Protein AF-A0ABC8UX03-F1 (afdb_monomer)

Secondary structure (DSSP, 8-state):
----S-----PPPPPTTSBHHHH-GGGGTTTTTT-BHHHHHTT-SS-TTTTHHHHHH-GGGGG-HHHHHHHHHHPPPSS-TTT-----TTTHHHHHHHHHHHH----EEEEETTEEEEE--S--S--HHHHHIIIIIHHHT-TTT--SSPPTTTHHHHHHHHHHHHHHHHHS----SS-PPP-TT--

Mean predicted aligned error: 12.51 Å

InterPro domains:
  IPR001466 Beta-lactamase-related [PF00144] (12-101)
  IPR012338 Beta-lactamase/transpeptidase-like [G3DSA:3.40.710.10] (7-171)
  IPR012338 Beta-lactamase/transpeptidase-like [SSF56601] (12-157)
  IPR052907 Beta-lactamase/esterase domain-containing protein [PTHR43319] (13-153)

Sequence (187 aa):
MYWGPHSELEVRKLKLEENVASIWPEFESNRKNSIKVHHLLNHTSGLHNALANLTRENPLLMSDWDECLNLIAMSAPETEPGHEQLYHYLSFGWLVGGIIEVDTFVAHDVVLGSNMVKFEQHASGKKFQEILEEAFIHPLQIGGELYVGIPPGMIQNIIFIILAYLSWEATGKFTSGHYSFDYSIVS

Organism: NCBI:txid185542

Structure (mmCIF, N/CA/C/O backbone):
data_AF-A0ABC8UX03-F1
#
_entry.id   AF-A0ABC8UX03-F1
#
loop_
_atom_site.group_PDB
_atom_site.id
_atom_site.type_symbol
_atom_site.label_atom_id
_atom_site.label_alt_id
_atom_site.label_comp_id
_atom_site.label_asym_id
_atom_site.label_entity_id
_atom_site.label_seq_id
_atom_site.pdbx_PDB_ins_code
_atom_site.Cartn_x
_atom_site.Cartn_y
_atom_site.Cartn_z
_atom_site.occupancy
_atom_site.B_iso_or_equiv
_atom_site.auth_seq_id
_atom_site.auth_comp_id
_atom_site.auth_asym_id
_atom_site.auth_atom_id
_atom_site.pdbx_PDB_model_num
ATOM 1 N N . MET A 1 1 ? -43.599 -15.253 -10.536 1.00 36.81 1 MET A N 1
ATOM 2 C CA . MET A 1 1 ? -42.203 -15.628 -10.831 1.00 36.81 1 MET A CA 1
ATOM 3 C C . MET A 1 1 ? -41.450 -15.474 -9.522 1.00 36.81 1 MET A C 1
ATOM 5 O O . MET A 1 1 ? -41.354 -14.361 -9.026 1.00 36.81 1 MET A O 1
ATOM 9 N N . TYR A 1 2 ? -41.130 -16.593 -8.873 1.00 25.81 2 TYR A N 1
ATOM 10 C CA . TYR A 1 2 ? -40.428 -16.610 -7.589 1.00 25.81 2 TYR A CA 1
ATOM 11 C C . TYR A 1 2 ? -38.974 -16.201 -7.843 1.00 25.81 2 TYR A C 1
ATOM 13 O O . TYR A 1 2 ? -38.286 -16.873 -8.606 1.00 25.81 2 TYR A O 1
ATOM 21 N N . TRP A 1 3 ? -38.529 -15.106 -7.235 1.00 36.75 3 TRP A N 1
ATOM 22 C CA . TRP A 1 3 ? -37.108 -14.805 -7.104 1.00 36.75 3 TRP A CA 1
ATOM 23 C C . TRP A 1 3 ? -36.580 -15.666 -5.951 1.00 36.75 3 TRP A C 1
ATOM 25 O O . TRP A 1 3 ? -37.055 -15.543 -4.823 1.00 36.75 3 TRP A O 1
ATOM 35 N N . GLY A 1 4 ? -35.704 -16.622 -6.264 1.00 32.34 4 GLY A N 1
ATOM 36 C CA . GLY A 1 4 ? -35.042 -17.475 -5.275 1.00 32.34 4 GLY A CA 1
ATOM 37 C C . GLY A 1 4 ? -33.998 -16.701 -4.455 1.00 32.34 4 GLY A C 1
ATOM 38 O O . GLY A 1 4 ? -33.597 -15.609 -4.860 1.00 32.34 4 GLY A O 1
ATOM 39 N N . PRO A 1 5 ? -33.577 -17.236 -3.297 1.00 43.31 5 PRO A N 1
ATOM 40 C CA . PRO A 1 5 ? -32.697 -16.543 -2.368 1.00 43.31 5 PRO A CA 1
ATOM 41 C C . PRO A 1 5 ? -31.235 -16.603 -2.843 1.00 43.31 5 PRO A C 1
ATOM 43 O O . PRO A 1 5 ? -30.770 -17.654 -3.266 1.00 43.31 5 PRO A O 1
ATOM 46 N N . HIS A 1 6 ? -30.546 -15.465 -2.720 1.00 38.97 6 HIS A N 1
ATOM 47 C CA . HIS A 1 6 ? -29.088 -15.284 -2.743 1.00 38.97 6 HIS A CA 1
ATOM 48 C C . HIS A 1 6 ? -28.346 -15.805 -3.989 1.00 38.97 6 HIS A C 1
ATOM 50 O O . HIS A 1 6 ? -27.902 -16.947 -4.039 1.00 38.97 6 HIS A O 1
ATOM 56 N N . SER A 1 7 ? -28.090 -14.920 -4.958 1.00 42.78 7 SER A N 1
ATOM 57 C CA . SER A 1 7 ? -26.854 -15.030 -5.738 1.00 42.78 7 SER A CA 1
ATOM 58 C C . SER A 1 7 ? -25.694 -14.886 -4.750 1.00 42.78 7 SER A C 1
ATOM 60 O O . SER A 1 7 ? -25.456 -13.790 -4.235 1.00 42.78 7 SER A O 1
ATOM 62 N N . GLU A 1 8 ? -25.040 -15.992 -4.399 1.00 43.16 8 GLU A N 1
ATOM 63 C CA . GLU A 1 8 ? -23.787 -15.951 -3.652 1.00 43.16 8 GLU A CA 1
ATOM 64 C C . GLU A 1 8 ? -22.783 -15.165 -4.497 1.00 43.16 8 GLU A C 1
ATOM 66 O O . GLU A 1 8 ? -22.414 -15.569 -5.597 1.00 43.16 8 GLU A O 1
ATOM 71 N N . LEU A 1 9 ? -22.400 -13.986 -4.011 1.00 46.53 9 LEU A N 1
ATOM 72 C CA . LEU A 1 9 ? -21.307 -13.217 -4.582 1.00 46.53 9 LEU A CA 1
ATOM 73 C C . LEU A 1 9 ? -20.029 -14.045 -4.405 1.00 46.53 9 LEU A C 1
ATOM 75 O O . LEU A 1 9 ? -19.454 -14.072 -3.317 1.00 46.53 9 LEU A O 1
ATOM 79 N N . GLU A 1 10 ? -19.587 -14.748 -5.448 1.00 46.97 10 GLU A N 1
ATOM 80 C CA . GLU A 1 10 ? -18.254 -15.348 -5.450 1.00 46.97 10 GLU A CA 1
ATOM 81 C C . GLU A 1 10 ? -17.220 -14.225 -5.548 1.00 46.97 10 GLU A C 1
ATOM 83 O O . GLU A 1 10 ? -16.931 -13.692 -6.620 1.00 46.97 10 GLU A O 1
ATOM 88 N N . VAL A 1 11 ? -16.662 -13.847 -4.399 1.00 56.84 11 VAL A N 1
ATOM 89 C CA . VAL A 1 11 ? -15.538 -12.915 -4.341 1.00 56.84 11 VAL A CA 1
ATOM 90 C C . VAL A 1 11 ? -14.300 -13.631 -4.874 1.00 56.84 11 VAL A C 1
ATOM 92 O O . VAL A 1 11 ? -13.862 -14.650 -4.322 1.00 56.84 11 VAL A O 1
ATOM 95 N N . ARG A 1 12 ? -13.714 -13.092 -5.948 1.00 68.69 12 ARG A N 1
ATOM 96 C CA . ARG A 1 12 ? -12.413 -13.542 -6.448 1.00 68.69 12 ARG A CA 1
ATOM 97 C C . ARG A 1 12 ? -11.388 -13.453 -5.316 1.00 68.69 12 ARG A C 1
ATOM 99 O O . ARG A 1 12 ? -11.268 -12.440 -4.637 1.00 68.69 12 ARG A O 1
ATOM 106 N N . LYS A 1 13 ? -10.607 -14.517 -5.134 1.00 73.25 13 LYS A N 1
ATOM 107 C CA . LYS A 1 13 ? -9.461 -14.503 -4.219 1.00 73.25 13 LYS A CA 1
ATOM 108 C C . LYS A 1 13 ? -8.218 -14.024 -4.962 1.00 73.25 13 LYS A C 1
ATOM 110 O O . LYS A 1 13 ? -7.790 -14.684 -5.913 1.00 73.25 13 LYS A O 1
ATOM 115 N N . LEU A 1 14 ? -7.620 -12.933 -4.484 1.00 80.56 14 LEU A N 1
ATOM 116 C CA . LEU A 1 14 ? -6.298 -12.484 -4.916 1.00 80.56 14 LEU A CA 1
ATOM 117 C C . LEU A 1 14 ? -5.263 -13.592 -4.704 1.00 80.56 14 LEU A C 1
ATOM 119 O O . LEU A 1 14 ? -5.169 -14.186 -3.625 1.00 80.56 14 LEU A O 1
ATOM 123 N N . LYS A 1 15 ? -4.468 -13.870 -5.738 1.00 88.31 15 LYS A N 1
ATOM 124 C CA . LYS A 1 15 ? -3.362 -14.826 -5.656 1.00 88.31 15 LYS A CA 1
ATOM 125 C C . LYS A 1 15 ? -2.079 -14.074 -5.331 1.00 88.31 15 LYS A C 1
ATOM 127 O O . LYS A 1 15 ? -1.716 -13.137 -6.027 1.00 88.31 15 LYS A O 1
ATOM 132 N N . LEU A 1 16 ? -1.356 -14.537 -4.315 1.00 92.69 16 LEU A N 1
ATOM 133 C CA . LEU A 1 16 ? -0.095 -13.925 -3.881 1.00 92.69 16 LEU A CA 1
ATOM 134 C C . LEU A 1 16 ? 0.947 -13.821 -5.006 1.00 92.69 16 LEU A C 1
ATOM 136 O O . LEU A 1 16 ? 1.630 -12.808 -5.119 1.00 92.69 16 LEU A O 1
ATOM 140 N N . GLU A 1 17 ? 1.004 -14.839 -5.864 1.00 95.88 17 GLU A N 1
ATOM 141 C CA . GLU A 1 17 ? 1.958 -14.944 -6.972 1.00 95.88 17 GLU A CA 1
ATOM 142 C C . GLU A 1 17 ? 1.546 -14.181 -8.242 1.00 95.88 17 GLU A C 1
ATOM 144 O O . GLU A 1 17 ? 2.290 -14.181 -9.225 1.00 95.88 17 GLU A O 1
ATOM 149 N N . GLU A 1 18 ? 0.359 -13.571 -8.257 1.00 93.50 18 GLU A N 1
ATOM 150 C CA . GLU A 1 18 ? -0.131 -12.804 -9.399 1.00 93.50 18 GLU A CA 1
ATOM 151 C C . GLU A 1 18 ? 0.607 -11.472 -9.519 1.00 93.50 18 GLU A C 1
ATOM 153 O O . GLU A 1 18 ? 0.902 -10.816 -8.516 1.00 93.50 18 GLU A O 1
ATOM 158 N N . ASN A 1 19 ? 0.913 -11.070 -10.754 1.00 95.31 19 ASN A N 1
ATOM 159 C CA . ASN A 1 19 ? 1.524 -9.774 -11.010 1.00 95.31 19 ASN A CA 1
ATOM 160 C C . ASN A 1 19 ? 0.506 -8.670 -10.730 1.00 95.31 19 ASN A C 1
ATOM 162 O O . ASN A 1 19 ? -0.615 -8.707 -11.233 1.00 95.31 19 ASN A O 1
ATOM 166 N N . VAL A 1 20 ? 0.929 -7.639 -10.003 1.00 94.94 20 VAL A N 1
ATOM 167 C CA . VAL A 1 20 ? 0.092 -6.465 -9.718 1.00 94.94 20 VAL A CA 1
ATOM 168 C C . VAL A 1 20 ? -0.363 -5.804 -11.017 1.00 94.94 20 VAL A C 1
ATOM 170 O O . VAL A 1 20 ? -1.523 -5.437 -11.128 1.00 94.94 20 VAL A O 1
ATOM 173 N N . ALA A 1 21 ? 0.502 -5.749 -12.032 1.00 93.38 21 ALA A N 1
ATOM 174 C CA . ALA A 1 21 ? 0.172 -5.217 -13.356 1.00 93.38 21 ALA A CA 1
ATOM 175 C C . ALA A 1 21 ? -0.952 -5.987 -14.083 1.00 93.38 21 ALA A C 1
ATOM 177 O O . ALA A 1 21 ? -1.604 -5.433 -14.959 1.00 93.38 21 ALA A O 1
ATOM 178 N N . SER A 1 22 ? -1.205 -7.255 -13.735 1.00 89.50 22 SER A N 1
ATOM 179 C CA . SER A 1 22 ? -2.337 -8.016 -14.289 1.00 89.50 22 SER A CA 1
ATOM 180 C C . SER A 1 22 ? -3.674 -7.629 -13.655 1.00 89.50 22 SER A C 1
ATOM 182 O O . SER A 1 22 ? -4.721 -7.846 -14.256 1.00 89.50 22 SER A O 1
ATOM 184 N N . ILE A 1 23 ? -3.630 -7.064 -12.449 1.00 87.62 23 ILE A N 1
ATOM 185 C CA . ILE A 1 23 ? -4.794 -6.585 -11.705 1.00 87.62 23 ILE A CA 1
ATOM 186 C C . ILE A 1 23 ? -5.022 -5.104 -12.011 1.00 87.62 23 ILE A C 1
ATOM 188 O O . ILE A 1 23 ? -6.135 -4.712 -12.332 1.00 87.62 23 ILE A O 1
ATOM 192 N N . TRP A 1 24 ? -3.956 -4.306 -11.943 1.00 90.81 24 TRP A N 1
ATOM 193 C CA . TRP A 1 24 ? -3.927 -2.860 -12.125 1.00 90.81 24 TRP A CA 1
ATOM 194 C C . TRP A 1 24 ? -2.990 -2.511 -13.298 1.00 90.81 24 TRP A C 1
ATOM 196 O O . TRP A 1 24 ? -1.794 -2.303 -13.082 1.00 90.81 24 TRP A O 1
ATOM 206 N N . PRO A 1 25 ? -3.487 -2.477 -14.550 1.00 89.38 25 PRO A N 1
ATOM 207 C CA . PRO A 1 25 ? -2.650 -2.312 -15.744 1.00 89.38 25 PRO A CA 1
ATOM 208 C C . PRO A 1 25 ? -1.813 -1.029 -15.767 1.00 89.38 25 PRO A C 1
ATOM 210 O O . PRO A 1 25 ? -0.656 -1.043 -16.186 1.00 89.38 25 PRO A O 1
ATOM 213 N N . GLU A 1 26 ? -2.345 0.082 -15.257 1.00 89.12 26 GLU A N 1
ATOM 214 C CA . GLU A 1 26 ? -1.645 1.368 -15.180 1.00 89.12 26 GLU A CA 1
ATOM 215 C C . GLU A 1 26 ? -0.383 1.290 -14.298 1.00 89.12 26 GLU A C 1
ATOM 217 O O . GLU A 1 26 ? 0.563 2.063 -14.476 1.00 89.12 26 GLU A O 1
ATOM 222 N N . PHE A 1 27 ? -0.319 0.308 -13.392 1.00 93.00 27 PHE A N 1
ATOM 223 C CA . PHE A 1 27 ? 0.843 0.032 -12.554 1.00 93.00 27 PHE A CA 1
ATOM 224 C C . PHE A 1 27 ? 2.030 -0.569 -13.328 1.00 93.00 27 PHE A C 1
ATOM 226 O O . PHE A 1 27 ? 3.140 -0.579 -12.809 1.00 93.00 27 PHE A O 1
ATOM 233 N N . GLU A 1 28 ? 1.869 -1.063 -14.560 1.00 90.69 28 GLU A N 1
ATOM 234 C CA . GLU A 1 28 ? 2.934 -1.793 -15.275 1.00 90.69 28 GLU A CA 1
ATOM 235 C C . GLU A 1 28 ? 4.193 -0.947 -15.571 1.00 90.69 28 GLU A C 1
ATOM 237 O O . GLU A 1 28 ? 5.297 -1.478 -15.739 1.00 90.69 28 GLU A O 1
ATOM 242 N N . SER A 1 29 ? 4.056 0.380 -15.599 1.00 88.62 29 SER A N 1
ATOM 243 C CA . SER A 1 29 ? 5.122 1.301 -16.008 1.00 88.62 29 SER A CA 1
ATOM 244 C C . SER A 1 29 ? 6.398 1.203 -15.144 1.00 88.62 29 SER A C 1
ATOM 246 O O . SER A 1 29 ? 6.401 0.665 -14.038 1.00 88.62 29 SER A O 1
ATOM 248 N N . ASN A 1 30 ? 7.517 1.762 -15.617 1.00 90.75 30 ASN A N 1
ATOM 249 C CA . ASN A 1 30 ? 8.735 1.975 -14.814 1.00 90.75 30 ASN A CA 1
ATOM 250 C C . ASN A 1 30 ? 9.324 0.725 -14.128 1.00 90.75 30 ASN A C 1
ATOM 252 O O . ASN A 1 30 ? 9.820 0.801 -13.004 1.00 90.75 30 ASN A O 1
ATOM 256 N N . ARG A 1 31 ? 9.357 -0.406 -14.853 1.00 88.81 31 ARG A N 1
ATOM 257 C CA . ARG A 1 31 ? 9.958 -1.690 -14.422 1.00 88.81 31 ARG A CA 1
ATOM 258 C C . ARG A 1 31 ? 9.215 -2.358 -13.256 1.00 88.81 31 ARG A C 1
ATOM 260 O O . ARG A 1 31 ? 9.831 -3.012 -12.420 1.00 88.81 31 ARG A O 1
ATOM 267 N N . LYS A 1 32 ? 7.890 -2.196 -13.203 1.00 94.38 32 LYS A N 1
ATOM 268 C CA . LYS A 1 32 ? 7.025 -2.775 -12.161 1.00 94.38 32 LYS A CA 1
ATOM 269 C C . LYS A 1 32 ? 6.354 -4.094 -12.564 1.00 94.38 32 LYS A C 1
ATOM 271 O O . LYS A 1 32 ? 5.658 -4.699 -11.754 1.00 94.38 32 LYS A O 1
ATOM 276 N N . ASN A 1 33 ? 6.610 -4.591 -13.773 1.00 91.69 33 ASN A N 1
ATOM 277 C CA . ASN A 1 33 ? 5.994 -5.795 -14.343 1.00 91.69 33 ASN A CA 1
ATOM 278 C C . ASN A 1 33 ? 6.264 -7.098 -13.559 1.00 91.69 33 ASN A C 1
ATOM 280 O O . ASN A 1 33 ? 5.506 -8.054 -13.698 1.00 91.69 33 ASN A O 1
ATOM 284 N N . SER A 1 34 ? 7.327 -7.157 -12.749 1.00 94.94 34 SER A N 1
ATOM 285 C CA . SER A 1 34 ? 7.661 -8.312 -11.897 1.00 94.94 34 SER A CA 1
ATOM 286 C C . SER A 1 34 ? 7.129 -8.203 -10.462 1.00 94.94 34 SER A C 1
ATOM 288 O O . SER A 1 34 ? 7.331 -9.117 -9.657 1.00 94.94 34 SER A O 1
ATOM 290 N N . ILE A 1 35 ? 6.473 -7.094 -10.104 1.00 97.88 35 ILE A N 1
ATOM 291 C CA . ILE A 1 35 ? 5.912 -6.912 -8.765 1.00 97.88 35 ILE A CA 1
ATOM 292 C C . ILE A 1 35 ? 4.674 -7.798 -8.630 1.00 97.88 35 ILE A C 1
ATOM 294 O O . ILE A 1 35 ? 3.696 -7.636 -9.358 1.00 97.88 35 ILE A O 1
ATOM 298 N N . LYS A 1 36 ? 4.718 -8.714 -7.664 1.00 97.38 36 LYS A N 1
ATOM 299 C CA . LYS A 1 36 ? 3.626 -9.614 -7.303 1.00 97.38 36 LYS A CA 1
ATOM 300 C C . LYS A 1 36 ? 2.851 -9.089 -6.103 1.00 97.38 36 LYS A C 1
ATOM 302 O O . LYS A 1 36 ? 3.376 -8.278 -5.337 1.00 97.38 36 LYS A O 1
ATOM 307 N N . VAL A 1 37 ? 1.635 -9.590 -5.902 1.00 96.31 37 VAL A N 1
ATOM 308 C CA . VAL A 1 37 ? 0.783 -9.219 -4.758 1.00 96.31 37 VAL A CA 1
ATOM 309 C C . VAL A 1 37 ? 1.522 -9.403 -3.428 1.00 96.31 37 VAL A C 1
ATOM 311 O O . VAL A 1 37 ? 1.503 -8.502 -2.587 1.00 96.31 37 VAL A O 1
ATOM 314 N N . HIS A 1 38 ? 2.253 -10.508 -3.235 1.00 96.94 38 HIS A N 1
ATOM 315 C CA . HIS A 1 38 ? 3.005 -10.704 -1.989 1.00 96.94 38 HIS A CA 1
ATOM 316 C C . HIS A 1 38 ? 4.122 -9.682 -1.773 1.00 96.94 38 HIS A C 1
ATOM 318 O O . HIS A 1 38 ? 4.412 -9.389 -0.618 1.00 96.94 38 HIS A O 1
ATOM 324 N N . HIS A 1 39 ? 4.716 -9.109 -2.831 1.00 98.31 39 HIS A N 1
ATOM 325 C CA . HIS A 1 39 ? 5.747 -8.073 -2.684 1.00 98.31 39 HIS A CA 1
ATOM 326 C C . HIS A 1 39 ? 5.178 -6.794 -2.056 1.00 98.31 39 HIS A C 1
ATOM 328 O O . HIS A 1 39 ? 5.896 -6.079 -1.356 1.00 98.31 39 HIS A O 1
ATOM 334 N N . LEU A 1 40 ? 3.895 -6.498 -2.294 1.00 97.50 40 LEU A N 1
ATOM 335 C CA . LEU A 1 40 ? 3.208 -5.390 -1.628 1.00 97.50 40 LEU A CA 1
ATOM 336 C C . LEU A 1 40 ? 2.985 -5.711 -0.146 1.00 97.50 40 LEU A C 1
ATOM 338 O O . LEU A 1 40 ? 3.350 -4.921 0.720 1.00 97.50 40 LEU A O 1
ATOM 342 N N . LEU A 1 41 ? 2.440 -6.898 0.138 1.00 96.69 41 LEU A N 1
ATOM 343 C CA . LEU A 1 41 ? 2.052 -7.321 1.489 1.00 96.69 41 LEU A CA 1
ATOM 344 C C . LEU A 1 41 ? 3.239 -7.517 2.439 1.00 96.69 41 LEU A C 1
ATOM 346 O O . LEU A 1 41 ? 3.086 -7.353 3.644 1.00 96.69 41 LEU A O 1
ATOM 350 N N . ASN A 1 42 ? 4.408 -7.885 1.914 1.00 97.19 42 ASN A N 1
ATOM 351 C CA . ASN A 1 42 ? 5.603 -8.145 2.715 1.00 97.19 42 ASN A CA 1
ATOM 352 C C . ASN A 1 42 ? 6.641 -7.012 2.662 1.00 97.19 42 ASN A C 1
ATOM 354 O O . ASN A 1 42 ? 7.756 -7.216 3.138 1.00 97.19 42 ASN A O 1
ATOM 358 N N . HIS A 1 43 ? 6.296 -5.850 2.099 1.00 98.06 43 HIS A N 1
ATOM 359 C CA . HIS A 1 43 ? 7.172 -4.680 1.997 1.00 98.06 43 HIS A CA 1
ATOM 360 C C . HIS A 1 43 ? 8.437 -4.863 1.140 1.00 98.06 43 HIS A C 1
ATOM 362 O O . HIS A 1 43 ? 9.468 -4.256 1.418 1.00 98.06 43 HIS A O 1
ATOM 368 N N . THR A 1 44 ? 8.373 -5.656 0.067 1.00 98.31 44 THR A N 1
ATOM 369 C CA . THR A 1 44 ? 9.523 -5.892 -0.832 1.00 98.31 44 THR A CA 1
ATOM 370 C C . THR A 1 44 ? 9.353 -5.341 -2.246 1.00 98.31 44 THR A C 1
ATOM 372 O O . THR A 1 44 ? 10.146 -5.636 -3.130 1.00 98.31 44 THR A O 1
ATOM 375 N N . SER A 1 45 ? 8.345 -4.509 -2.509 1.00 97.88 45 SER A N 1
ATOM 376 C CA . SER A 1 45 ? 8.095 -3.978 -3.861 1.00 97.88 45 SER A CA 1
ATOM 377 C C . SER A 1 45 ? 9.054 -2.875 -4.328 1.00 97.88 45 SER A C 1
ATOM 379 O O . SER A 1 45 ? 8.975 -2.461 -5.482 1.00 97.88 45 SER A O 1
ATOM 381 N N . GLY A 1 46 ? 9.897 -2.344 -3.438 1.00 97.69 46 GLY A N 1
ATOM 382 C CA . GLY A 1 46 ? 10.784 -1.208 -3.718 1.00 97.69 46 GLY A CA 1
ATOM 383 C C . GLY A 1 46 ? 10.098 0.164 -3.764 1.00 97.69 46 GLY A C 1
ATOM 384 O O . GLY A 1 46 ? 10.765 1.166 -3.990 1.00 97.69 46 GLY A O 1
ATOM 385 N N . LEU A 1 47 ? 8.790 0.246 -3.497 1.00 97.31 47 LEU A N 1
ATOM 386 C CA . LEU A 1 47 ? 7.986 1.484 -3.560 1.00 97.31 47 LEU A CA 1
ATOM 387 C C . LEU A 1 47 ? 7.765 2.178 -2.205 1.00 97.31 47 LEU A C 1
ATOM 389 O O . LEU A 1 47 ? 6.787 2.906 -2.020 1.00 97.31 47 LEU A O 1
ATOM 393 N N . HIS A 1 48 ? 8.644 1.946 -1.236 1.00 96.31 48 HIS A N 1
ATOM 394 C CA . HIS A 1 48 ? 8.497 2.426 0.142 1.00 96.31 48 HIS A CA 1
ATOM 395 C C . HIS A 1 48 ? 8.425 3.963 0.252 1.00 96.31 48 HIS A C 1
ATOM 397 O O . HIS A 1 48 ? 7.723 4.478 1.119 1.00 96.31 48 HIS A O 1
ATOM 403 N N . ASN A 1 49 ? 9.045 4.684 -0.690 1.00 95.06 49 ASN A N 1
ATOM 404 C CA . ASN A 1 49 ? 9.074 6.150 -0.754 1.00 95.06 49 ASN A CA 1
ATOM 405 C C . ASN A 1 49 ? 8.215 6.765 -1.878 1.00 95.06 49 ASN A C 1
ATOM 407 O O . ASN A 1 49 ? 8.300 7.971 -2.100 1.00 95.06 49 ASN A O 1
ATOM 411 N N . ALA A 1 50 ? 7.368 5.992 -2.572 1.00 94.00 50 ALA A N 1
ATOM 412 C CA . ALA A 1 50 ? 6.639 6.456 -3.767 1.00 94.00 50 ALA A CA 1
ATOM 413 C C . ALA A 1 50 ? 5.814 7.751 -3.565 1.00 94.00 50 ALA A C 1
ATOM 415 O O . ALA A 1 50 ? 5.623 8.514 -4.504 1.00 94.00 50 ALA A O 1
ATOM 416 N N . LEU A 1 51 ? 5.363 8.032 -2.335 1.00 92.69 51 LEU A N 1
ATOM 417 C CA . LEU A 1 51 ? 4.611 9.247 -1.981 1.00 92.69 51 LEU A CA 1
ATOM 418 C C . LEU A 1 51 ? 5.390 10.228 -1.087 1.00 92.69 51 LEU A C 1
ATOM 420 O O . LEU A 1 51 ? 4.850 11.250 -0.671 1.00 92.69 51 LEU A O 1
ATOM 424 N N . ALA A 1 52 ? 6.664 9.958 -0.791 1.00 87.50 52 ALA A N 1
ATOM 425 C CA . ALA A 1 52 ? 7.429 10.736 0.184 1.00 87.50 52 ALA A CA 1
ATOM 426 C C . ALA A 1 52 ? 7.593 12.213 -0.220 1.00 87.50 52 ALA A C 1
ATOM 428 O O . ALA A 1 52 ? 7.618 13.086 0.646 1.00 87.50 52 ALA A O 1
ATOM 429 N N . ASN A 1 53 ? 7.696 12.507 -1.522 1.00 84.38 53 ASN A N 1
ATOM 430 C CA . ASN A 1 53 ? 7.810 13.883 -2.021 1.00 84.38 53 ASN A CA 1
ATOM 431 C C . 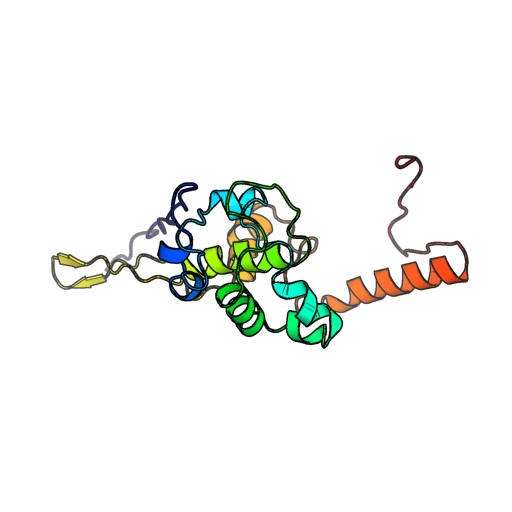ASN A 1 53 ? 6.487 14.648 -1.897 1.00 84.38 53 ASN A C 1
ATOM 433 O O . ASN A 1 53 ? 6.493 15.781 -1.418 1.00 84.38 53 ASN A O 1
ATOM 437 N N . LEU A 1 54 ? 5.362 14.001 -2.227 1.00 83.88 54 LEU A N 1
ATOM 438 C CA . LEU A 1 54 ? 4.023 14.587 -2.128 1.00 83.88 54 LEU A CA 1
ATOM 439 C C . LEU A 1 54 ? 3.751 15.111 -0.712 1.00 83.88 54 LEU A C 1
ATOM 441 O O . LEU A 1 54 ? 3.322 16.249 -0.532 1.00 83.88 54 LEU A O 1
ATOM 445 N N . THR A 1 55 ? 4.094 14.311 0.301 1.00 75.94 55 THR A N 1
ATOM 446 C CA . THR A 1 55 ? 3.938 14.684 1.713 1.00 75.94 55 THR A CA 1
ATOM 447 C C . THR A 1 55 ? 4.771 15.904 2.106 1.00 75.94 55 THR A C 1
ATOM 449 O O . THR A 1 55 ? 4.355 16.656 2.982 1.00 75.94 55 THR A O 1
ATOM 452 N N . ARG A 1 56 ? 5.941 16.129 1.494 1.00 80.94 56 ARG A N 1
ATOM 453 C CA . ARG A 1 56 ? 6.786 17.291 1.828 1.00 80.94 56 ARG A CA 1
ATOM 454 C C . ARG A 1 56 ? 6.284 18.582 1.192 1.00 80.94 56 ARG A C 1
ATOM 456 O O . ARG A 1 56 ? 6.445 19.640 1.788 1.00 80.94 56 ARG A O 1
ATOM 463 N N . GLU A 1 57 ? 5.710 18.496 -0.003 1.00 86.12 57 GLU A N 1
ATOM 464 C CA . GLU A 1 57 ? 5.292 19.667 -0.778 1.00 86.12 57 GLU A CA 1
ATOM 465 C C . GLU A 1 57 ? 3.870 20.108 -0.436 1.00 86.12 57 GLU A C 1
ATOM 467 O O . GLU A 1 57 ? 3.628 21.288 -0.179 1.00 86.12 57 GLU A O 1
ATOM 472 N N . ASN A 1 58 ? 2.927 19.164 -0.413 1.00 84.75 58 ASN A N 1
ATOM 473 C CA . ASN A 1 58 ? 1.532 19.443 -0.108 1.00 84.75 58 ASN A CA 1
ATOM 474 C C . ASN A 1 58 ? 0.848 18.215 0.522 1.00 84.75 58 ASN A C 1
ATOM 476 O O . ASN A 1 58 ? 0.235 17.411 -0.187 1.00 84.75 58 ASN A O 1
ATOM 480 N N . PRO A 1 59 ? 0.882 18.091 1.863 1.00 82.88 59 PRO A N 1
ATOM 481 C CA . PRO A 1 59 ? 0.254 16.983 2.583 1.00 82.88 59 PRO A CA 1
ATOM 482 C C . PRO A 1 59 ? -1.239 16.795 2.282 1.00 82.88 59 PRO A C 1
ATOM 484 O O . PRO A 1 59 ? -1.748 15.688 2.416 1.00 82.88 59 PRO A O 1
ATOM 487 N N . LEU A 1 60 ? -1.958 17.850 1.874 1.00 85.38 60 LEU A N 1
ATOM 488 C CA . LEU A 1 60 ? -3.394 17.755 1.592 1.00 85.38 60 LEU A CA 1
ATOM 489 C C . LEU A 1 60 ? -3.694 16.888 0.366 1.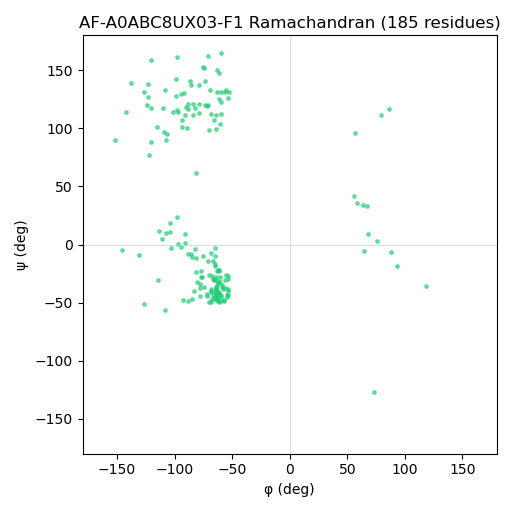00 85.38 60 LEU A C 1
ATOM 491 O O . LEU A 1 60 ? -4.753 16.267 0.322 1.00 85.38 60 LEU A O 1
ATOM 495 N N . LEU A 1 61 ? -2.758 16.782 -0.585 1.00 84.12 61 LEU A N 1
ATOM 496 C CA . LEU A 1 61 ? -2.910 15.907 -1.753 1.00 84.12 61 LEU A CA 1
ATOM 497 C C . LEU A 1 61 ? -2.953 14.426 -1.373 1.00 84.12 61 LEU A C 1
ATOM 499 O O . LEU A 1 61 ? -3.468 13.622 -2.135 1.00 84.12 61 LEU A O 1
ATOM 503 N N . MET A 1 62 ? -2.517 14.060 -0.164 1.00 85.06 62 MET A N 1
ATOM 504 C CA . MET A 1 62 ? -2.698 12.700 0.349 1.00 85.06 62 MET A CA 1
ATOM 505 C C . MET A 1 62 ? -4.173 12.337 0.568 1.00 85.06 62 MET A C 1
ATOM 507 O O . MET A 1 62 ? -4.506 11.163 0.679 1.00 85.06 62 MET A O 1
ATOM 511 N N . SER A 1 63 ? -5.063 13.328 0.651 1.00 86.44 63 SER A N 1
ATOM 512 C CA . SER A 1 63 ? -6.509 13.083 0.722 1.00 86.44 63 SER A CA 1
ATOM 513 C C . SER A 1 63 ? -7.127 12.828 -0.658 1.00 86.44 63 SER A C 1
ATOM 515 O O . SER A 1 63 ? -8.278 12.405 -0.728 1.00 86.44 63 SER A O 1
ATOM 517 N N . ASP A 1 64 ? -6.384 13.081 -1.741 1.00 90.00 64 ASP A N 1
ATOM 518 C CA . ASP A 1 64 ? -6.786 12.748 -3.104 1.00 90.00 64 ASP A CA 1
ATOM 519 C C . ASP A 1 64 ? -6.314 11.328 -3.434 1.00 90.00 64 ASP A C 1
ATOM 521 O O . ASP A 1 64 ? -5.137 11.062 -3.697 1.00 90.00 64 ASP A O 1
ATOM 525 N N . TRP A 1 65 ? -7.253 10.391 -3.335 1.00 90.25 65 TRP A N 1
ATOM 526 C CA . TRP A 1 65 ? -6.997 8.971 -3.533 1.00 90.25 65 TRP A CA 1
ATOM 527 C C . TRP A 1 65 ? -6.514 8.662 -4.951 1.00 90.25 65 TRP A C 1
ATOM 529 O O . TRP A 1 65 ? -5.507 7.972 -5.115 1.00 90.25 65 TRP A O 1
ATOM 539 N N . ASP A 1 66 ? -7.201 9.204 -5.957 1.00 89.50 66 ASP A N 1
ATOM 540 C CA . ASP A 1 66 ? -6.938 8.905 -7.363 1.00 89.50 66 ASP A CA 1
ATOM 541 C C . ASP A 1 66 ? -5.581 9.486 -7.787 1.00 89.50 66 ASP A C 1
ATOM 543 O O . ASP A 1 66 ? -4.793 8.807 -8.449 1.00 89.50 66 ASP A O 1
ATOM 547 N N . GLU A 1 67 ? -5.246 10.696 -7.329 1.00 90.62 67 GLU A N 1
ATOM 548 C CA . GLU A 1 67 ? -3.923 11.283 -7.565 1.00 90.62 67 GLU A CA 1
ATOM 549 C C . GLU A 1 67 ? -2.803 10.472 -6.896 1.00 90.62 67 GLU A C 1
ATOM 551 O O . GLU A 1 67 ? -1.772 10.199 -7.516 1.00 90.62 67 GLU A O 1
ATOM 556 N N . CYS A 1 68 ? -2.999 10.009 -5.658 1.00 93.25 68 CYS A N 1
ATOM 557 C CA . CYS A 1 68 ? -2.010 9.157 -4.994 1.00 93.25 68 CYS A CA 1
ATOM 558 C C . CYS A 1 68 ? -1.799 7.826 -5.733 1.00 93.25 68 CYS A C 1
ATOM 560 O O . CYS A 1 68 ? -0.656 7.374 -5.870 1.00 93.25 68 CYS A O 1
ATOM 562 N N . LEU A 1 69 ? -2.874 7.206 -6.235 1.00 92.69 69 LEU A N 1
ATOM 563 C CA . LEU A 1 69 ? -2.777 5.998 -7.055 1.00 92.69 69 LEU A CA 1
ATOM 564 C C . LEU A 1 69 ? -2.011 6.273 -8.355 1.00 92.69 69 LEU A C 1
ATOM 566 O O . LEU A 1 69 ? -1.115 5.499 -8.699 1.00 92.69 69 LEU A O 1
ATOM 570 N N . ASN A 1 70 ? -2.289 7.390 -9.031 1.00 91.62 70 ASN A N 1
ATOM 571 C CA . ASN A 1 70 ? -1.573 7.792 -10.245 1.00 91.62 70 ASN A CA 1
ATOM 572 C C . ASN A 1 70 ? -0.072 7.979 -9.989 1.00 91.62 70 ASN A C 1
ATOM 574 O O . ASN A 1 70 ? 0.757 7.456 -10.737 1.00 91.62 70 ASN A O 1
ATOM 578 N N . LEU A 1 71 ? 0.302 8.660 -8.904 1.00 92.81 71 LEU A N 1
ATOM 579 C CA . LEU A 1 71 ? 1.705 8.867 -8.533 1.00 92.81 71 LEU A CA 1
ATOM 580 C C . LEU A 1 71 ? 2.429 7.549 -8.237 1.00 92.81 71 LEU A C 1
ATOM 582 O O . LEU A 1 71 ? 3.566 7.347 -8.675 1.00 92.81 71 LEU A O 1
ATOM 586 N N . ILE A 1 72 ? 1.771 6.616 -7.547 1.00 95.06 72 ILE A N 1
ATOM 587 C CA . ILE A 1 72 ? 2.305 5.267 -7.319 1.00 95.06 72 ILE A CA 1
ATOM 588 C C . ILE A 1 72 ? 2.468 4.514 -8.640 1.00 95.06 72 ILE A C 1
ATOM 590 O O . ILE A 1 72 ? 3.528 3.932 -8.891 1.00 95.06 72 ILE A O 1
ATOM 594 N N . ALA A 1 73 ? 1.453 4.555 -9.503 1.00 93.62 73 ALA A N 1
ATOM 595 C CA . ALA A 1 73 ? 1.489 3.922 -10.815 1.00 93.62 73 ALA A CA 1
ATOM 596 C C . ALA A 1 73 ? 2.616 4.488 -11.688 1.00 93.62 73 ALA A C 1
ATOM 598 O O . ALA A 1 73 ? 3.221 3.737 -12.447 1.00 93.62 73 ALA A O 1
ATOM 599 N N . MET A 1 74 ? 2.969 5.767 -11.540 1.00 93.00 74 MET A N 1
ATOM 600 C CA . MET A 1 74 ? 4.083 6.414 -12.244 1.00 93.00 74 MET A CA 1
ATOM 601 C C . MET A 1 74 ? 5.435 6.290 -11.526 1.00 93.00 74 MET A C 1
ATOM 603 O O . MET A 1 74 ? 6.463 6.631 -12.104 1.00 93.00 74 MET A O 1
ATOM 607 N N . SER A 1 75 ? 5.492 5.779 -10.299 1.00 94.69 75 SER A N 1
ATOM 608 C CA . SER A 1 75 ? 6.753 5.657 -9.559 1.00 94.69 75 SER A CA 1
ATOM 609 C C . SER A 1 75 ? 7.621 4.509 -10.082 1.00 94.69 75 SER A C 1
ATOM 611 O O . SER A 1 75 ? 7.122 3.509 -10.608 1.00 94.69 75 SER A O 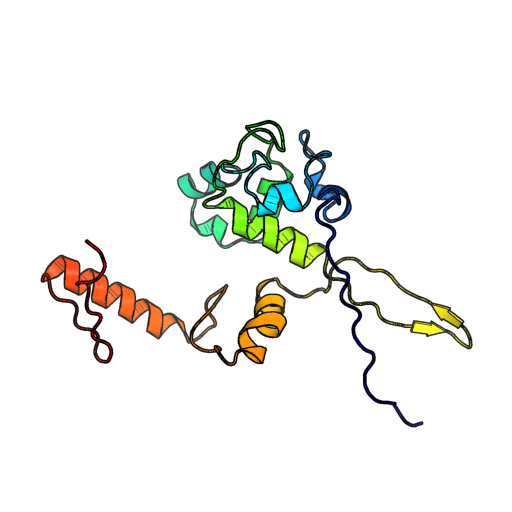1
ATOM 613 N N . ALA A 1 76 ? 8.938 4.641 -9.928 1.00 96.00 76 ALA A N 1
ATOM 614 C CA . ALA A 1 76 ? 9.887 3.554 -10.148 1.00 96.00 76 ALA A CA 1
ATOM 615 C C . ALA A 1 76 ? 10.264 2.919 -8.797 1.00 96.00 76 ALA A C 1
ATOM 617 O O . ALA A 1 76 ? 10.429 3.656 -7.823 1.00 96.00 76 ALA A O 1
ATOM 618 N N . PRO A 1 77 ? 10.437 1.588 -8.715 1.00 96.81 77 PRO A N 1
ATOM 619 C CA . PRO A 1 77 ? 11.004 0.954 -7.529 1.00 96.81 77 PRO A CA 1
ATOM 620 C C . PRO A 1 77 ? 12.418 1.480 -7.260 1.00 96.81 77 PRO A C 1
ATOM 622 O O . PRO A 1 77 ? 13.246 1.528 -8.175 1.00 96.81 77 PRO A O 1
ATOM 625 N N . GLU A 1 78 ? 12.695 1.868 -6.016 1.00 96.69 78 GLU A N 1
ATOM 626 C CA . GLU A 1 78 ? 14.034 2.291 -5.580 1.00 96.69 78 GLU A CA 1
ATOM 627 C C . GLU A 1 78 ? 14.966 1.091 -5.368 1.00 96.69 78 GLU A C 1
ATOM 629 O O . GLU A 1 78 ? 16.174 1.197 -5.570 1.00 96.69 78 GLU A O 1
ATOM 634 N N . THR A 1 79 ? 14.393 -0.064 -5.023 1.00 96.75 79 THR A N 1
ATOM 635 C CA . THR A 1 79 ? 15.082 -1.354 -4.922 1.00 96.75 79 THR A CA 1
ATOM 636 C C . THR A 1 79 ? 14.449 -2.365 -5.872 1.00 96.75 79 THR A C 1
ATOM 638 O O . THR A 1 79 ? 13.308 -2.202 -6.315 1.00 96.75 79 THR A O 1
ATOM 641 N N . GLU A 1 80 ? 15.194 -3.414 -6.221 1.00 96.44 80 GLU A N 1
ATOM 642 C CA . GLU A 1 80 ? 14.656 -4.501 -7.036 1.00 96.44 80 GLU A CA 1
ATOM 643 C C . GLU A 1 80 ? 13.505 -5.211 -6.289 1.00 96.44 80 GLU A C 1
ATOM 645 O O . GLU A 1 80 ? 13.672 -5.572 -5.117 1.00 96.44 80 GLU A O 1
ATOM 650 N N . PRO A 1 81 ? 12.340 -5.433 -6.932 1.00 96.81 81 PRO A N 1
ATOM 651 C CA . PRO A 1 81 ? 11.230 -6.143 -6.307 1.00 96.81 81 PRO A CA 1
ATOM 652 C C . PRO A 1 81 ? 11.634 -7.515 -5.756 1.00 96.81 81 PRO A C 1
ATOM 654 O O . PRO A 1 81 ? 12.159 -8.357 -6.481 1.00 96.81 81 PRO A O 1
ATOM 657 N N . GLY A 1 82 ? 11.354 -7.751 -4.476 1.00 96.38 82 GLY A N 1
ATOM 658 C CA . GLY A 1 82 ? 11.698 -8.976 -3.755 1.00 96.38 82 GLY A CA 1
ATOM 659 C C . GLY A 1 82 ? 13.089 -8.975 -3.110 1.00 96.38 82 GLY A C 1
ATOM 660 O O . GLY A 1 82 ? 13.393 -9.913 -2.377 1.00 96.38 82 GLY A O 1
ATOM 661 N N . HIS A 1 83 ? 13.924 -7.956 -3.347 1.00 96.88 83 HIS A N 1
ATOM 662 C CA . HIS A 1 83 ? 15.310 -7.937 -2.864 1.00 96.88 83 HIS A CA 1
ATOM 663 C C . HIS A 1 83 ? 15.447 -7.423 -1.427 1.00 96.88 83 HIS A C 1
ATOM 665 O O . HIS A 1 83 ? 16.126 -8.039 -0.608 1.00 96.88 83 HIS A O 1
ATOM 671 N N . GLU A 1 84 ? 14.786 -6.307 -1.108 1.00 97.81 84 GLU A N 1
ATOM 672 C CA . GLU A 1 84 ? 14.878 -5.659 0.205 1.00 97.81 84 GLU A CA 1
ATOM 673 C C . GLU A 1 84 ? 13.507 -5.508 0.843 1.00 97.81 84 GLU A C 1
ATOM 675 O O . GLU A 1 84 ? 12.552 -5.113 0.176 1.00 97.81 84 GLU A O 1
ATOM 680 N N . GLN A 1 85 ? 13.425 -5.771 2.148 1.00 97.75 85 GLN A N 1
ATOM 681 C CA . GLN A 1 85 ? 12.232 -5.510 2.943 1.00 97.75 85 GLN A CA 1
ATOM 682 C C . GLN A 1 85 ? 12.343 -4.132 3.600 1.00 97.75 85 GLN A C 1
ATOM 684 O O . GLN A 1 85 ? 13.019 -3.971 4.615 1.00 97.75 85 GLN A O 1
ATOM 689 N N . LEU A 1 86 ? 11.668 -3.141 3.021 1.00 97.62 86 LEU A N 1
ATOM 690 C CA . LEU A 1 86 ? 11.678 -1.754 3.483 1.00 97.62 86 LEU A CA 1
ATOM 691 C C . LEU A 1 86 ? 10.250 -1.306 3.748 1.00 97.62 86 LEU A C 1
ATOM 693 O O . LEU A 1 86 ? 9.430 -1.305 2.841 1.00 97.62 86 LEU A O 1
ATOM 697 N N . TYR A 1 87 ? 9.954 -0.919 4.987 1.00 96.62 87 TYR A N 1
ATOM 698 C CA . TYR A 1 87 ? 8.595 -0.591 5.409 1.00 96.62 87 TYR A CA 1
ATOM 699 C C . TYR A 1 87 ? 7.983 0.567 4.598 1.00 96.62 87 TYR A C 1
ATOM 701 O O . TYR A 1 87 ? 8.495 1.688 4.587 1.00 96.62 87 TYR A O 1
ATOM 709 N N . HIS A 1 88 ? 6.840 0.306 3.960 1.00 95.50 88 HIS A N 1
ATOM 710 C CA . HIS A 1 88 ? 6.071 1.259 3.142 1.00 95.50 88 HIS A CA 1
ATOM 711 C C . HIS A 1 88 ? 5.203 2.161 4.019 1.00 95.50 88 HIS A C 1
ATOM 713 O O . HIS A 1 88 ? 3.979 2.149 3.933 1.00 95.50 88 HIS A O 1
ATOM 719 N N . TYR A 1 89 ? 5.849 2.939 4.880 1.00 89.88 89 TYR A N 1
ATOM 720 C CA . TYR A 1 89 ? 5.205 3.725 5.935 1.00 89.88 89 TYR A CA 1
ATOM 721 C C . TYR A 1 89 ? 4.075 4.652 5.456 1.00 89.88 89 TYR A C 1
ATOM 723 O O . TYR A 1 89 ? 3.134 4.888 6.209 1.00 89.88 89 TYR A O 1
ATOM 731 N N . LEU A 1 90 ? 4.146 5.150 4.215 1.00 90.19 90 LEU A N 1
ATOM 732 C CA . LEU A 1 90 ? 3.055 5.891 3.574 1.00 90.19 90 LEU A CA 1
ATOM 733 C C . LEU A 1 90 ? 2.392 5.068 2.475 1.00 90.19 90 LEU A C 1
ATOM 735 O O . LEU A 1 90 ? 1.191 4.839 2.513 1.00 90.19 90 LEU A O 1
ATOM 739 N N . SER A 1 91 ? 3.158 4.595 1.494 1.00 94.62 91 SER A N 1
ATOM 740 C CA . SER A 1 91 ? 2.599 4.040 0.257 1.00 94.62 91 SER A CA 1
ATOM 741 C C . SER A 1 91 ? 1.811 2.735 0.432 1.00 94.62 91 SER A C 1
ATOM 743 O O . SER A 1 91 ? 1.068 2.371 -0.477 1.00 94.62 91 SER A O 1
ATOM 745 N N . PHE A 1 92 ? 1.916 2.042 1.575 1.00 95.50 92 PHE A N 1
ATOM 746 C CA . PHE A 1 92 ? 1.249 0.754 1.799 1.00 95.50 92 PHE A CA 1
ATOM 747 C C . PHE A 1 92 ? -0.271 0.816 1.618 1.00 95.50 92 PHE A C 1
ATOM 749 O O . PHE A 1 92 ? -0.834 -0.024 0.918 1.00 95.50 92 PHE A O 1
ATOM 756 N N . GLY A 1 93 ? -0.926 1.820 2.215 1.00 92.31 93 GLY A N 1
ATOM 757 C CA . GLY A 1 93 ? -2.386 1.945 2.186 1.00 92.31 93 GLY A CA 1
ATOM 758 C C . GLY A 1 93 ? -2.938 2.067 0.766 1.00 92.31 93 GLY A C 1
ATOM 759 O O . GLY A 1 93 ? -3.887 1.376 0.415 1.00 92.31 93 GLY A O 1
ATOM 760 N N . TRP A 1 94 ? -2.287 2.871 -0.075 1.00 94.31 94 TRP A N 1
ATOM 761 C CA . TRP A 1 94 ? -2.659 3.036 -1.481 1.00 94.31 94 TRP A CA 1
ATOM 762 C C . TRP A 1 94 ? -2.260 1.840 -2.350 1.00 94.31 94 TRP A C 1
ATOM 764 O O . TRP A 1 94 ? -3.012 1.465 -3.240 1.00 94.31 94 TRP A O 1
ATOM 774 N N . LEU A 1 95 ? -1.114 1.200 -2.090 1.00 95.44 95 LEU A N 1
ATOM 775 C CA . LEU A 1 95 ? -0.702 -0.001 -2.827 1.00 95.44 95 LEU A CA 1
ATOM 776 C C . LEU A 1 95 ? -1.692 -1.152 -2.624 1.00 95.44 95 LEU A C 1
ATOM 778 O O . LEU A 1 95 ? -2.108 -1.781 -3.593 1.00 95.44 95 LEU A O 1
ATOM 782 N N . VAL A 1 96 ? -2.068 -1.426 -1.372 1.00 93.25 96 VAL A N 1
ATOM 783 C CA . VAL A 1 96 ? -2.990 -2.519 -1.035 1.00 93.25 96 VAL A CA 1
ATOM 784 C C . VAL A 1 96 ? -4.438 -2.127 -1.320 1.00 93.25 96 VAL A C 1
ATOM 786 O O . VAL A 1 96 ? -5.174 -2.906 -1.918 1.00 93.25 96 VAL A O 1
ATOM 789 N N . GLY A 1 97 ? -4.852 -0.916 -0.947 1.00 90.19 97 GLY A N 1
ATOM 790 C CA . GLY A 1 97 ? -6.204 -0.434 -1.222 1.00 90.19 97 GLY A CA 1
ATOM 791 C C . GLY A 1 97 ? -6.481 -0.303 -2.718 1.00 90.19 97 GLY A C 1
ATOM 792 O O . GLY A 1 97 ? -7.543 -0.717 -3.168 1.00 90.19 97 GLY A O 1
ATOM 793 N N . GLY A 1 98 ? -5.506 0.167 -3.504 1.00 90.69 98 GLY A N 1
ATOM 794 C CA . GLY A 1 98 ? -5.612 0.268 -4.959 1.00 90.69 98 GLY A CA 1
ATOM 795 C C . GLY A 1 98 ? -5.857 -1.086 -5.619 1.00 90.69 98 GLY A C 1
ATOM 796 O O . GLY A 1 98 ? -6.805 -1.226 -6.385 1.00 90.69 98 GLY A O 1
ATOM 797 N N . ILE A 1 99 ? -5.085 -2.125 -5.265 1.00 89.44 99 ILE A N 1
ATOM 798 C CA . ILE A 1 99 ? -5.354 -3.466 -5.810 1.00 89.44 99 ILE A CA 1
ATOM 799 C C . ILE A 1 99 ? -6.703 -4.022 -5.344 1.00 89.44 99 ILE A C 1
ATOM 801 O O . ILE A 1 99 ? -7.318 -4.764 -6.093 1.00 89.44 99 ILE A O 1
ATOM 805 N N . ILE A 1 100 ? -7.191 -3.669 -4.151 1.00 86.19 100 ILE A N 1
ATOM 806 C CA . ILE A 1 100 ? -8.498 -4.129 -3.658 1.00 86.19 100 ILE A CA 1
ATOM 807 C C . ILE A 1 100 ? -9.644 -3.452 -4.422 1.00 86.19 100 ILE A C 1
ATOM 809 O O . ILE A 1 100 ? -10.581 -4.137 -4.836 1.00 86.19 100 ILE A O 1
ATOM 813 N N . GLU A 1 101 ? -9.574 -2.138 -4.651 1.00 84.12 101 GLU A N 1
ATOM 814 C CA . GLU A 1 101 ? -10.590 -1.416 -5.433 1.00 84.12 101 GLU A CA 1
ATOM 815 C C . GLU A 1 101 ? -10.626 -1.884 -6.893 1.00 84.12 101 GLU A C 1
ATOM 817 O O . GLU A 1 101 ? -11.707 -2.055 -7.461 1.00 84.12 101 GLU A O 1
ATOM 822 N N . VAL A 1 102 ? -9.457 -2.145 -7.487 1.00 77.50 102 VAL A N 1
ATOM 823 C CA . VAL A 1 102 ? -9.354 -2.586 -8.885 1.00 77.50 102 VAL A CA 1
ATOM 824 C C . VAL A 1 102 ? -9.701 -4.076 -9.050 1.00 77.50 102 VAL A C 1
ATOM 826 O O . VAL A 1 102 ? -10.356 -4.443 -10.029 1.00 77.50 102 VAL A O 1
ATOM 829 N N . ASP A 1 103 ? -9.313 -4.944 -8.104 1.00 66.50 103 ASP A N 1
ATOM 830 C CA . ASP A 1 103 ? -9.522 -6.399 -8.204 1.00 66.50 103 ASP A CA 1
ATOM 831 C C . ASP A 1 103 ? -10.916 -6.869 -7.802 1.00 66.50 103 ASP A C 1
ATOM 833 O O . ASP A 1 103 ? -11.312 -7.955 -8.210 1.00 66.50 103 ASP A O 1
ATOM 837 N N . THR A 1 104 ? -11.670 -6.133 -6.981 1.00 54.25 104 THR A N 1
ATOM 838 C CA . THR A 1 104 ? -12.941 -6.686 -6.494 1.00 54.25 104 THR A CA 1
ATOM 839 C C . THR A 1 104 ? -13.909 -6.857 -7.669 1.00 54.25 104 THR A C 1
ATOM 841 O O . THR A 1 104 ? -14.435 -5.888 -8.195 1.00 54.25 104 THR A O 1
ATOM 844 N N . PHE A 1 105 ? -14.157 -8.094 -8.094 1.00 52.00 105 PHE A N 1
ATOM 845 C CA . PHE A 1 105 ? -15.149 -8.417 -9.117 1.00 52.00 105 PHE A CA 1
ATOM 846 C C . PHE A 1 105 ? -16.523 -8.580 -8.478 1.00 52.00 105 PHE A C 1
ATOM 848 O O . PHE A 1 105 ? -16.666 -9.266 -7.465 1.00 52.00 105 PHE A O 1
ATOM 855 N N . VAL A 1 106 ? -17.553 -8.036 -9.124 1.00 44.78 106 VAL A N 1
ATOM 856 C CA . VAL A 1 106 ? -18.932 -8.477 -8.899 1.00 44.78 106 VAL A CA 1
ATOM 857 C C . VAL A 1 106 ? -19.373 -9.225 -10.147 1.00 44.78 106 VAL A C 1
ATOM 859 O O . VAL A 1 106 ? -19.781 -8.613 -11.134 1.00 44.78 106 VAL A O 1
ATOM 862 N N . ALA A 1 107 ? -19.273 -10.555 -10.117 1.00 41.41 107 ALA A N 1
ATOM 863 C CA . ALA A 1 107 ? -19.876 -11.378 -11.155 1.00 41.41 107 ALA A CA 1
ATOM 864 C C . ALA A 1 107 ? -21.397 -11.183 -11.094 1.00 41.41 107 ALA A C 1
ATOM 866 O O . ALA A 1 107 ? -22.047 -11.576 -10.126 1.00 41.41 107 ALA A O 1
ATOM 867 N N . HIS A 1 108 ? -21.959 -10.547 -12.118 1.00 43.03 108 HIS A N 1
ATOM 868 C CA . HIS A 1 108 ? -23.395 -10.587 -12.351 1.00 43.03 108 HIS A CA 1
ATOM 869 C C . HIS A 1 108 ? -23.661 -11.648 -13.411 1.00 43.03 108 HIS A C 1
ATOM 871 O O . HIS A 1 108 ? -23.240 -11.513 -14.563 1.00 43.03 108 HIS A O 1
ATOM 877 N N . ASP A 1 109 ? -24.383 -12.697 -13.027 1.00 42.78 109 ASP A N 1
ATOM 878 C CA . ASP A 1 109 ? -24.956 -13.618 -13.997 1.00 42.78 109 ASP A CA 1
ATOM 879 C C . ASP A 1 109 ? -26.050 -12.876 -14.775 1.00 42.78 109 ASP A C 1
ATOM 881 O O . ASP A 1 109 ? -27.097 -12.522 -14.227 1.00 42.78 109 ASP A O 1
ATOM 885 N N . VAL A 1 110 ? -25.826 -12.635 -16.069 1.00 43.09 110 VAL A N 1
ATOM 886 C CA . VAL A 1 110 ? -26.870 -12.125 -16.966 1.00 43.09 110 VAL A CA 1
ATOM 887 C C . VAL A 1 110 ? -27.404 -13.299 -17.776 1.00 43.09 110 VAL A C 1
ATOM 889 O O . VAL A 1 110 ? -26.702 -13.898 -18.595 1.00 43.09 110 VAL A O 1
ATOM 892 N N . VAL A 1 111 ? -28.672 -13.639 -17.552 1.00 46.50 111 VAL A N 1
ATOM 893 C CA . VAL A 1 111 ? -29.371 -14.658 -18.341 1.00 46.50 111 VAL A CA 1
ATOM 894 C C . VAL A 1 111 ? -29.922 -14.010 -19.611 1.00 46.50 111 VAL A C 1
ATOM 896 O O . VAL A 1 111 ? -30.861 -13.214 -19.556 1.00 46.50 111 VAL A O 1
ATOM 899 N N . LEU A 1 112 ? -29.359 -14.370 -20.768 1.00 45.53 112 LEU A N 1
ATOM 900 C CA . LEU A 1 112 ? -29.875 -13.992 -22.088 1.00 45.53 112 LEU A CA 1
ATOM 901 C C . LEU A 1 112 ? -30.518 -15.224 -22.741 1.00 45.53 112 LEU A C 1
ATOM 903 O O . LEU A 1 112 ? -29.850 -16.056 -23.357 1.00 45.53 112 LEU A O 1
ATOM 907 N N . GLY A 1 113 ? -31.837 -15.360 -22.589 1.00 64.44 113 GLY A N 1
ATOM 908 C CA . GLY A 1 113 ? -32.574 -16.534 -23.070 1.00 64.44 113 GLY A CA 1
ATOM 909 C C . GLY A 1 113 ? -32.305 -17.774 -22.208 1.00 64.44 113 GLY A C 1
ATOM 910 O O . GLY A 1 113 ? -32.486 -17.726 -20.998 1.00 64.44 113 GLY A O 1
ATOM 911 N N . SER A 1 114 ? -31.895 -18.892 -22.816 1.00 62.03 114 SER A N 1
ATOM 912 C CA . SER A 1 114 ? -31.515 -20.131 -22.108 1.00 62.03 114 SER A CA 1
ATOM 913 C C . SER A 1 114 ? -30.023 -20.218 -21.764 1.00 62.03 114 SER A C 1
ATOM 915 O O . SER A 1 114 ? -29.580 -21.236 -21.237 1.00 62.03 114 SER A O 1
ATOM 917 N N . ASN A 1 115 ? -29.242 -19.187 -22.093 1.00 42.41 115 ASN A N 1
ATOM 918 C CA . ASN A 1 115 ? -27.793 -19.193 -21.942 1.00 42.41 115 ASN A CA 1
ATOM 919 C C . ASN A 1 115 ? -27.372 -18.283 -20.787 1.00 42.41 115 ASN A C 1
ATOM 921 O O . ASN A 1 115 ? -27.815 -17.137 -20.680 1.00 42.41 115 ASN A O 1
ATOM 925 N N . MET A 1 116 ? -26.487 -18.807 -19.943 1.00 43.03 116 MET A N 1
ATOM 926 C CA . MET A 1 116 ? -25.801 -18.047 -18.906 1.00 43.03 116 MET A CA 1
ATOM 927 C C . MET A 1 116 ? -24.582 -17.375 -19.536 1.00 43.03 116 MET A C 1
ATOM 929 O O . MET A 1 116 ? -23.723 -18.061 -20.094 1.00 43.03 116 MET A O 1
ATOM 933 N N . VAL A 1 117 ? -24.517 -16.047 -19.473 1.00 47.44 117 VAL A N 1
ATOM 934 C CA . VAL A 1 117 ? -23.345 -15.285 -19.908 1.00 47.44 117 VAL A CA 1
ATOM 935 C C . VAL A 1 117 ? -22.685 -14.708 -18.664 1.00 47.44 117 VAL A C 1
ATOM 937 O O . VAL A 1 117 ? -23.294 -13.910 -17.952 1.00 47.44 117 VAL A O 1
ATOM 940 N N . LYS A 1 118 ? -21.443 -15.126 -18.401 1.00 45.47 118 LYS A N 1
ATOM 941 C CA . LYS A 1 118 ? -20.613 -14.542 -17.346 1.00 45.47 118 LYS A CA 1
ATOM 942 C C . LYS A 1 118 ? -19.958 -13.279 -17.889 1.00 45.47 118 LYS A C 1
ATOM 944 O O . LYS A 1 118 ? -19.199 -13.349 -18.854 1.00 45.47 118 LYS A O 1
ATOM 949 N N . PHE A 1 119 ? -20.268 -12.140 -17.283 1.00 43.47 119 PHE A N 1
ATOM 950 C CA . PHE A 1 119 ? -19.545 -10.897 -17.519 1.00 43.47 119 PHE A CA 1
ATOM 951 C C . PHE A 1 119 ? -18.502 -10.738 -16.412 1.00 43.47 119 PHE A C 1
ATOM 953 O O . PHE A 1 119 ? -18.847 -10.603 -15.241 1.00 43.47 119 PHE A O 1
ATOM 960 N N . GLU A 1 120 ? -17.225 -10.790 -16.785 1.00 44.97 120 GLU A N 1
ATOM 961 C CA . GLU A 1 120 ? -16.107 -10.483 -15.893 1.00 44.97 120 GLU A CA 1
ATOM 962 C C . GLU A 1 120 ? -15.764 -9.002 -16.079 1.00 44.97 120 GLU A C 1
ATOM 964 O O . GLU A 1 120 ? -15.256 -8.603 -17.126 1.00 44.97 120 GLU A O 1
ATOM 969 N N . GLN A 1 121 ? -16.096 -8.165 -15.095 1.00 42.56 121 GLN A N 1
ATOM 970 C CA . GLN A 1 121 ? -15.739 -6.748 -15.095 1.00 42.56 121 GLN A CA 1
ATOM 971 C C . GLN A 1 121 ? -14.893 -6.450 -13.856 1.00 42.56 121 GLN A C 1
ATOM 973 O O . GLN A 1 121 ? -15.355 -6.637 -12.731 1.00 42.56 121 GLN A O 1
ATOM 978 N N . HIS A 1 122 ? -13.648 -6.023 -14.083 1.00 46.25 122 HIS A N 1
ATOM 979 C CA . HIS A 1 122 ? -12.788 -5.452 -13.047 1.00 46.25 122 HIS A CA 1
ATOM 980 C C . HIS A 1 122 ? -13.445 -4.175 -12.501 1.00 46.25 122 HIS A C 1
ATOM 982 O O . HIS A 1 122 ? -14.082 -3.447 -13.265 1.00 46.25 122 HIS A O 1
ATOM 988 N N . ALA A 1 123 ? -13.231 -3.894 -11.218 1.00 52.09 123 ALA A N 1
ATOM 989 C CA . ALA A 1 123 ? -13.865 -2.852 -10.411 1.00 52.09 123 ALA A CA 1
ATOM 990 C C . ALA A 1 123 ? -15.277 -3.194 -9.909 1.00 52.09 123 ALA A C 1
ATOM 992 O O . ALA A 1 123 ? -16.272 -3.173 -10.632 1.00 52.09 123 ALA A O 1
ATOM 993 N N . SER A 1 124 ? -15.382 -3.382 -8.596 1.00 55.41 124 SER A N 1
ATOM 994 C CA . SER A 1 124 ? -16.648 -3.550 -7.875 1.00 55.41 124 SER A CA 1
ATOM 995 C C . SER A 1 124 ? -17.474 -2.270 -7.867 1.00 55.41 124 SER A C 1
ATOM 997 O O . SER A 1 124 ? -18.591 -2.258 -7.354 1.00 55.41 124 SER A O 1
ATOM 999 N N . GLY A 1 125 ? -16.892 -1.169 -8.354 1.00 61.09 125 GLY A N 1
ATOM 1000 C CA . GLY A 1 125 ? -17.378 0.185 -8.142 1.00 61.09 125 GLY A CA 1
ATOM 1001 C C . GLY A 1 125 ? -17.340 0.619 -6.673 1.00 61.09 125 GLY A C 1
ATOM 1002 O O . GLY A 1 125 ? -17.625 1.784 -6.411 1.00 61.09 125 GLY A O 1
ATOM 1003 N N . LYS A 1 126 ? -16.991 -0.274 -5.732 1.00 74.62 126 LYS A N 1
ATOM 1004 C CA . LYS A 1 126 ? -16.947 0.017 -4.302 1.00 74.62 126 LYS A CA 1
ATOM 1005 C C . LYS A 1 126 ? -15.601 0.597 -3.916 1.00 74.62 126 LYS A C 1
ATOM 1007 O O . LYS A 1 126 ? -14.552 0.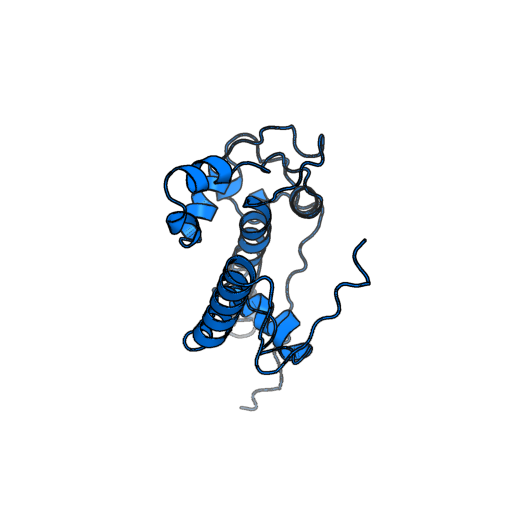140 -4.375 1.00 74.62 126 LYS A O 1
ATOM 1012 N N . LYS A 1 127 ? -15.641 1.575 -3.023 1.00 83.25 127 LYS A N 1
ATOM 1013 C CA . LYS A 1 127 ? -14.447 2.160 -2.421 1.00 83.25 127 LYS A CA 1
ATOM 1014 C C . LYS A 1 127 ? -13.866 1.221 -1.368 1.00 83.25 127 LYS A C 1
ATOM 1016 O O . LYS A 1 127 ? -14.584 0.454 -0.727 1.00 83.25 127 LYS A O 1
ATOM 1021 N N . PHE A 1 128 ? -12.560 1.310 -1.146 1.00 83.12 128 PHE A N 1
ATOM 1022 C CA . PHE A 1 128 ? -11.824 0.499 -0.177 1.00 83.12 128 PHE A CA 1
ATOM 1023 C C . PHE A 1 128 ? -12.441 0.582 1.225 1.00 83.12 128 PHE A C 1
ATOM 1025 O O . PHE A 1 128 ? -12.542 -0.429 1.920 1.00 83.12 128 PHE A O 1
ATOM 1032 N N . GLN A 1 129 ? -12.920 1.769 1.609 1.00 84.50 129 GLN A N 1
ATOM 1033 C CA . GLN A 1 129 ? -13.653 1.982 2.855 1.00 84.50 129 GLN A CA 1
ATOM 1034 C C . GLN A 1 129 ? -14.900 1.088 2.954 1.00 84.50 129 GLN A C 1
ATOM 1036 O O . GLN A 1 129 ? -15.078 0.412 3.962 1.00 84.50 129 GLN A O 1
ATOM 1041 N N . GLU A 1 130 ? -15.733 1.042 1.913 1.00 83.56 130 GLU A N 1
ATOM 1042 C CA . GLU A 1 130 ? -16.964 0.238 1.901 1.00 83.56 130 GLU A CA 1
ATOM 1043 C C . GLU A 1 130 ? -16.641 -1.259 2.002 1.00 83.56 130 GLU A C 1
ATOM 1045 O O . GLU A 1 130 ? -17.297 -2.003 2.729 1.00 83.56 130 GLU A O 1
ATOM 1050 N N . ILE A 1 131 ? -15.576 -1.697 1.322 1.00 81.94 131 ILE A N 1
ATOM 1051 C CA . ILE A 1 131 ? -15.098 -3.085 1.379 1.00 81.94 131 ILE A CA 1
ATOM 1052 C C . ILE A 1 131 ? -14.636 -3.439 2.800 1.00 81.94 131 ILE A C 1
ATOM 1054 O O . ILE A 1 131 ? -14.978 -4.507 3.308 1.00 81.94 131 ILE A O 1
ATOM 1058 N N . LEU A 1 132 ? -13.887 -2.555 3.467 1.00 83.06 132 LEU A N 1
ATOM 1059 C CA . LEU A 1 132 ? -13.469 -2.753 4.859 1.00 83.06 132 LEU A CA 1
ATOM 1060 C C . LEU A 1 132 ? -14.658 -2.785 5.824 1.00 83.06 132 LEU A C 1
ATOM 1062 O O . LEU A 1 132 ? -14.681 -3.606 6.748 1.00 83.06 132 LEU A O 1
ATOM 1066 N N . GLU A 1 133 ? -15.637 -1.908 5.610 1.00 84.69 133 GLU A N 1
ATOM 1067 C CA . GLU A 1 133 ? -16.845 -1.840 6.427 1.00 84.69 133 GLU A CA 1
ATOM 1068 C C . GLU A 1 133 ? -17.636 -3.151 6.357 1.00 84.69 133 GLU A C 1
ATOM 1070 O O . GLU A 1 133 ? -17.956 -3.749 7.388 1.00 84.69 133 GLU A O 1
ATOM 1075 N N . GLU A 1 134 ? -17.877 -3.650 5.145 1.00 82.81 134 GLU A N 1
ATOM 1076 C CA . GLU A 1 134 ? -18.607 -4.896 4.909 1.00 82.81 134 GLU A CA 1
ATOM 1077 C C . GLU A 1 134 ? -17.844 -6.142 5.370 1.00 82.81 134 GLU A C 1
ATOM 1079 O O . GLU A 1 134 ? -18.449 -7.051 5.942 1.00 82.81 134 GLU A O 1
ATOM 1084 N N . ALA A 1 135 ? -16.531 -6.203 5.130 1.00 80.00 135 ALA A N 1
ATOM 1085 C CA . ALA A 1 135 ? -15.737 -7.401 5.395 1.00 80.00 135 ALA A CA 1
ATOM 1086 C C . ALA A 1 135 ? -15.333 -7.553 6.868 1.00 80.00 135 ALA A C 1
ATOM 1088 O O . ALA A 1 135 ? -15.210 -8.680 7.352 1.00 80.00 135 ALA A O 1
ATOM 1089 N N . PHE A 1 136 ? -15.120 -6.442 7.581 1.00 83.06 136 PHE A N 1
ATOM 1090 C CA . PHE A 1 136 ? -14.572 -6.468 8.940 1.00 83.06 136 PHE A CA 1
ATOM 1091 C C . PHE A 1 136 ? -15.432 -5.715 9.948 1.00 83.06 136 PHE A C 1
ATOM 1093 O O . PHE A 1 136 ? -15.774 -6.283 10.984 1.00 83.06 136 PHE A O 1
ATOM 1100 N N . ILE A 1 137 ? -15.807 -4.464 9.671 1.00 84.38 137 ILE A N 1
ATOM 1101 C CA . ILE A 1 137 ? -16.424 -3.603 10.693 1.00 84.38 137 ILE A CA 1
ATOM 1102 C C . ILE A 1 137 ? -17.819 -4.106 11.075 1.00 84.38 137 ILE A C 1
ATOM 1104 O O . ILE A 1 137 ? -18.101 -4.269 12.265 1.00 84.38 137 ILE A O 1
ATOM 1108 N N . HIS A 1 138 ? -18.682 -4.393 10.095 1.00 85.94 138 HIS A N 1
ATOM 1109 C CA . HIS A 1 138 ? -20.034 -4.887 10.363 1.00 85.94 138 HIS A CA 1
ATOM 1110 C C . HIS A 1 138 ? -20.039 -6.302 10.966 1.00 85.94 138 HIS A C 1
ATOM 1112 O O . HIS A 1 138 ? -20.711 -6.490 11.984 1.00 85.94 138 HIS A O 1
ATOM 1118 N N . PRO A 1 139 ? -19.287 -7.292 10.435 1.00 85.50 139 PRO A N 1
A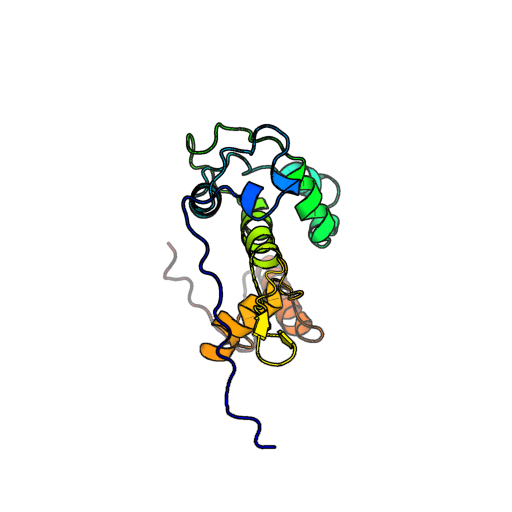TOM 1119 C CA . PRO A 1 139 ? -19.268 -8.639 11.009 1.00 85.50 139 PRO A CA 1
ATOM 1120 C C . PRO A 1 139 ? -18.706 -8.690 12.433 1.00 85.50 139 PRO A C 1
ATOM 1122 O O . PRO A 1 139 ? -19.190 -9.475 13.248 1.00 85.50 139 PRO A O 1
ATOM 1125 N N . LEU A 1 140 ? -17.710 -7.853 12.742 1.00 89.00 140 LEU A N 1
ATOM 1126 C CA . LEU A 1 140 ? -17.103 -7.783 14.075 1.00 89.00 140 LEU A CA 1
ATOM 1127 C C . LEU A 1 140 ? -17.850 -6.846 15.035 1.00 89.00 140 LEU A C 1
ATOM 1129 O O . LEU A 1 140 ? -17.535 -6.841 16.219 1.00 89.00 140 LEU A O 1
ATOM 1133 N N . GLN A 1 141 ? -18.841 -6.088 14.550 1.00 88.44 141 GLN A N 1
ATOM 1134 C CA . GLN A 1 141 ? -19.632 -5.131 15.336 1.00 88.44 141 GLN A CA 1
ATOM 1135 C C . GLN A 1 141 ? -18.787 -4.030 16.005 1.00 88.44 141 GLN A C 1
ATOM 1137 O O . GLN A 1 141 ? -19.112 -3.569 17.094 1.00 88.44 141 GLN A O 1
ATOM 1142 N N . ILE A 1 142 ? -17.727 -3.580 15.329 1.00 84.81 142 ILE A N 1
ATOM 1143 C CA . ILE A 1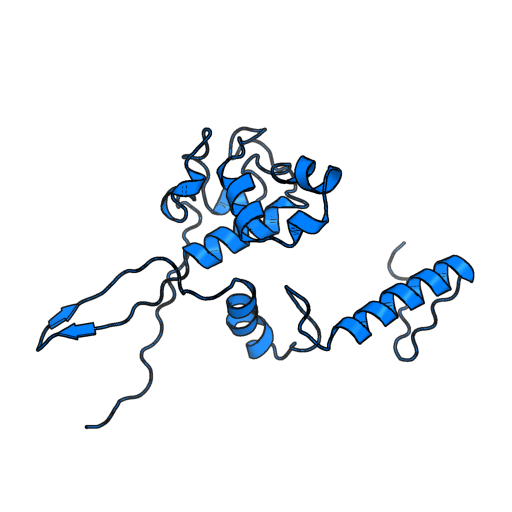 142 ? -16.791 -2.543 15.818 1.00 84.81 142 ILE A CA 1
ATOM 1144 C C . ILE A 1 142 ? -17.014 -1.173 15.154 1.00 84.81 142 ILE A C 1
ATOM 1146 O O . ILE A 1 142 ? -16.136 -0.307 15.142 1.00 84.81 142 ILE A O 1
ATOM 1150 N N . GLY A 1 143 ? -18.191 -0.965 14.557 1.00 81.19 143 GLY A N 1
ATOM 1151 C CA . GLY A 1 143 ? -18.584 0.344 14.034 1.00 81.19 143 GLY A CA 1
ATOM 1152 C C . GLY A 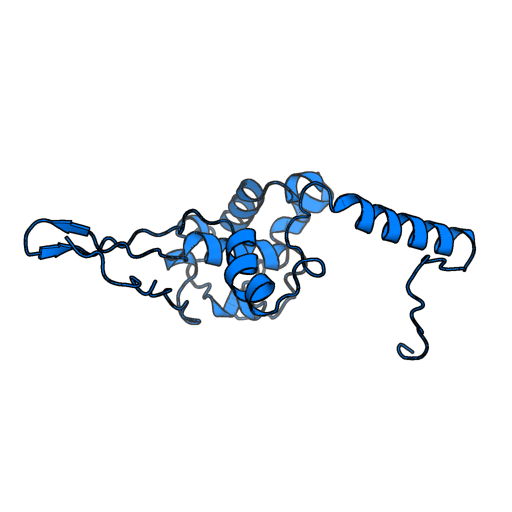1 143 ? -18.627 1.355 15.176 1.00 81.19 143 GLY A C 1
ATOM 1153 O O . GLY A 1 143 ? -19.276 1.107 16.187 1.00 81.19 143 GLY A O 1
ATOM 1154 N N . GLY A 1 144 ? -17.913 2.473 15.051 1.00 78.75 144 GLY A N 1
ATOM 1155 C CA . GLY A 1 144 ? -17.634 3.326 16.213 1.00 78.75 144 GLY A CA 1
ATOM 1156 C C . GLY A 1 144 ? -16.148 3.456 16.519 1.00 78.75 144 GLY A C 1
ATOM 1157 O O . GLY A 1 144 ? -15.712 4.530 16.933 1.00 78.75 144 GLY A O 1
ATOM 1158 N N . GLU A 1 145 ? -15.396 2.377 16.300 1.00 79.19 145 GLU A N 1
ATOM 1159 C CA . GLU A 1 145 ? -14.071 2.167 16.897 1.00 79.19 145 GLU A CA 1
ATOM 1160 C C . GLU A 1 145 ? -12.935 2.152 15.868 1.00 79.19 145 GLU A C 1
ATOM 1162 O O . GLU A 1 145 ? -11.821 2.575 16.173 1.00 79.19 145 GLU A O 1
ATOM 1167 N N . LEU A 1 146 ? -13.218 1.714 14.639 1.00 77.75 146 LEU A N 1
ATOM 1168 C CA . LEU A 1 146 ? -12.270 1.692 13.528 1.00 77.75 146 LEU A CA 1
ATOM 1169 C C . LEU A 1 146 ? -12.862 2.414 12.318 1.00 77.75 146 LEU A C 1
ATOM 1171 O O . LEU A 1 146 ? -13.980 2.119 11.903 1.00 77.75 146 LEU A O 1
ATOM 1175 N N . TYR A 1 147 ? -12.081 3.321 11.730 1.00 77.00 147 TYR A N 1
ATOM 1176 C CA . TYR A 1 147 ? -12.442 4.040 10.511 1.00 77.00 147 TYR A CA 1
ATOM 1177 C C . TYR A 1 147 ? -11.245 4.135 9.572 1.00 77.00 147 TYR A C 1
ATOM 1179 O O . TYR A 1 147 ? -10.133 4.446 10.004 1.00 77.00 147 TYR A O 1
ATOM 1187 N N . VAL A 1 148 ? -11.495 3.950 8.279 1.00 77.31 148 VAL A N 1
ATOM 1188 C CA . VAL A 1 148 ? -10.590 4.357 7.200 1.00 77.31 148 VAL A CA 1
ATOM 1189 C C . VAL A 1 148 ? -11.333 5.425 6.407 1.00 77.31 148 VAL A C 1
ATOM 1191 O O . VAL A 1 148 ? -12.243 5.106 5.656 1.00 77.31 148 VAL A O 1
ATOM 1194 N N . GLY A 1 149 ? -10.988 6.693 6.650 1.00 75.38 149 GLY A N 1
ATOM 1195 C CA . GLY A 1 149 ? -11.825 7.839 6.281 1.00 75.38 149 GLY A CA 1
ATOM 1196 C C . GLY A 1 149 ? -12.855 8.138 7.375 1.00 75.38 149 GLY A C 1
ATOM 1197 O O . GLY A 1 149 ? -13.691 7.306 7.707 1.00 75.38 149 GLY A O 1
ATOM 1198 N N . ILE A 1 150 ? -12.769 9.317 7.996 1.00 74.25 150 ILE A N 1
ATOM 1199 C CA . ILE A 1 150 ? -13.620 9.671 9.143 1.00 74.25 150 ILE A CA 1
ATOM 1200 C C . ILE A 1 150 ? -15.005 10.079 8.627 1.00 74.25 150 ILE A C 1
ATOM 1202 O O . ILE A 1 150 ? -15.093 11.065 7.889 1.00 74.25 150 ILE A O 1
ATOM 1206 N N . PRO A 1 151 ? -16.093 9.399 9.035 1.00 73.69 151 PRO A N 1
ATOM 1207 C CA . PRO A 1 151 ? -17.428 9.760 8.586 1.00 73.69 151 PRO A CA 1
ATOM 1208 C C . PRO A 1 151 ? -17.834 11.168 9.050 1.00 73.69 151 PRO A C 1
ATOM 1210 O O . PRO A 1 151 ? -17.435 11.609 10.141 1.00 73.69 151 PRO A O 1
ATOM 1213 N N . PRO A 1 152 ? -18.683 11.877 8.283 1.00 72.44 152 PRO A N 1
ATOM 1214 C CA . PRO A 1 152 ? -19.269 13.136 8.726 1.00 72.44 152 PRO A CA 1
ATOM 1215 C C . PRO A 1 152 ? -19.940 12.988 10.100 1.00 72.44 152 PRO A C 1
ATOM 1217 O O . PRO A 1 152 ? -20.713 12.064 10.331 1.00 72.44 152 PRO A O 1
ATOM 1220 N N . GLY A 1 153 ? -19.640 13.903 11.026 1.00 72.00 153 GLY A N 1
ATOM 1221 C CA . GLY A 1 153 ? -20.174 13.884 12.396 1.00 72.00 153 GLY A CA 1
ATOM 1222 C C . GLY A 1 153 ? -19.292 13.176 13.432 1.00 72.00 153 GLY A C 1
ATOM 1223 O O . GLY A 1 153 ? -19.403 13.487 14.613 1.00 72.00 153 GLY A O 1
ATOM 1224 N N . MET A 1 154 ? -18.340 12.335 13.014 1.00 71.75 154 MET A N 1
ATOM 1225 C CA . MET A 1 154 ? -17.420 11.640 13.934 1.00 71.75 154 MET A CA 1
ATOM 1226 C C . MET A 1 154 ? -16.186 12.471 14.325 1.00 71.75 154 MET A C 1
ATOM 1228 O O . MET A 1 154 ? -15.472 12.129 15.268 1.00 71.75 154 MET A O 1
ATOM 1232 N N . ILE A 1 155 ? -15.954 13.605 13.651 1.00 68.25 155 ILE A N 1
ATOM 1233 C CA . ILE A 1 155 ? -14.810 14.511 13.879 1.00 68.25 155 ILE A CA 1
ATOM 1234 C C . ILE A 1 155 ? -14.722 14.989 15.339 1.00 68.25 155 ILE A C 1
ATOM 1236 O O . ILE A 1 155 ? -13.626 15.209 15.856 1.00 68.25 155 ILE A O 1
ATOM 1240 N N . GLN A 1 156 ? -15.856 15.113 16.033 1.00 63.28 156 GLN A N 1
ATOM 1241 C CA . GLN A 1 156 ? -15.911 15.563 17.429 1.00 63.28 156 GLN A CA 1
ATOM 1242 C C . GLN A 1 156 ? -15.094 14.655 18.364 1.00 63.28 156 GLN A C 1
ATOM 1244 O O . GLN A 1 156 ? -14.421 15.154 19.268 1.00 63.28 156 GLN A O 1
ATOM 1249 N N . ASN A 1 157 ? -15.058 13.347 18.089 1.00 62.72 157 ASN A N 1
ATOM 1250 C CA . ASN A 1 157 ? -14.290 12.381 18.879 1.00 62.72 157 ASN A CA 1
ATOM 1251 C C . ASN A 1 157 ? -12.772 12.547 18.687 1.00 62.72 157 ASN A C 1
ATOM 1253 O O . ASN A 1 157 ? -11.995 12.255 19.592 1.00 62.72 157 ASN A O 1
ATOM 1257 N N . ILE A 1 158 ? -12.340 13.074 17.539 1.00 62.41 158 ILE A N 1
ATOM 1258 C CA . ILE A 1 158 ? -10.923 13.303 17.215 1.00 62.41 158 ILE A CA 1
ATOM 1259 C C . ILE A 1 158 ? -10.435 14.622 17.801 1.00 62.41 158 ILE A C 1
ATOM 1261 O O . ILE A 1 158 ? -9.336 14.681 18.354 1.00 62.41 158 ILE A O 1
ATOM 1265 N N . ILE A 1 159 ? -11.270 15.665 17.744 1.00 61.97 159 ILE A N 1
ATOM 1266 C CA . ILE A 1 159 ? -10.990 16.944 18.408 1.00 61.97 159 ILE A CA 1
ATOM 1267 C C . ILE A 1 159 ? -10.681 16.699 19.888 1.00 61.97 159 ILE A C 1
ATOM 1269 O O . ILE A 1 159 ? -9.744 17.283 20.425 1.00 61.97 159 ILE A O 1
ATOM 1273 N N . PHE A 1 160 ? -11.410 15.786 20.531 1.00 59.97 160 PHE A N 1
ATOM 1274 C CA . PHE A 1 160 ? -11.182 15.444 21.928 1.00 59.97 160 PHE A CA 1
ATOM 1275 C C . PHE A 1 160 ? -9.777 14.872 22.194 1.00 59.97 160 PHE A C 1
ATOM 1277 O O . PHE A 1 160 ? -9.133 15.273 23.160 1.00 59.97 160 PHE A O 1
ATOM 1284 N N . ILE A 1 161 ? -9.265 13.999 21.320 1.00 63.91 161 ILE A N 1
ATOM 1285 C CA . ILE A 1 161 ? -7.912 13.425 21.440 1.00 63.91 161 ILE A CA 1
ATOM 1286 C C . ILE A 1 161 ? -6.844 14.508 21.259 1.00 63.91 161 ILE A C 1
ATOM 1288 O O . ILE A 1 161 ? -5.902 14.580 22.047 1.00 63.91 161 ILE A O 1
ATOM 1292 N N . ILE A 1 162 ? -7.015 15.389 20.268 1.00 67.00 162 ILE A N 1
ATOM 1293 C CA . ILE A 1 162 ? -6.085 16.499 20.018 1.00 67.00 162 ILE A CA 1
ATOM 1294 C C . ILE A 1 162 ? -6.071 17.461 21.211 1.00 67.00 162 ILE A C 1
ATOM 1296 O O . ILE A 1 162 ? -5.003 17.827 21.695 1.00 67.00 162 ILE A O 1
ATOM 1300 N N . LEU A 1 163 ? -7.241 17.835 21.735 1.00 67.00 163 LEU A N 1
ATOM 1301 C CA . LEU A 1 163 ? -7.344 18.705 22.908 1.00 67.00 163 LEU A CA 1
ATOM 1302 C C . LEU A 1 163 ? -6.751 18.054 24.163 1.00 67.00 163 LEU A C 1
ATOM 1304 O O . LEU A 1 163 ? -6.097 18.738 24.948 1.00 67.00 163 LEU A O 1
ATOM 1308 N N . ALA A 1 164 ? -6.930 16.746 24.344 1.00 65.12 164 ALA A N 1
ATOM 1309 C CA . ALA A 1 164 ? -6.350 16.018 25.466 1.00 65.12 164 ALA A CA 1
ATOM 1310 C C . ALA A 1 164 ? -4.815 15.917 25.361 1.00 65.12 164 ALA A C 1
ATOM 1312 O O . ALA A 1 164 ? -4.131 16.087 26.371 1.00 65.12 164 ALA A O 1
ATOM 1313 N N . TYR A 1 165 ? -4.268 15.727 24.154 1.00 69.38 165 TYR A N 1
ATOM 1314 C CA . TYR A 1 165 ? -2.824 15.790 23.898 1.00 69.38 165 TYR A CA 1
ATOM 1315 C C . TYR A 1 165 ? -2.257 17.191 24.166 1.00 69.38 165 TYR A C 1
ATOM 1317 O O . TYR A 1 165 ? -1.285 17.334 24.903 1.00 69.38 165 TYR A O 1
ATOM 1325 N N . LEU A 1 166 ? -2.900 18.241 23.646 1.00 69.88 166 LEU A N 1
ATOM 1326 C CA . LEU A 1 166 ? -2.478 19.628 23.872 1.00 69.88 166 LEU A CA 1
ATOM 1327 C C . LEU A 1 166 ? -2.582 20.031 25.352 1.00 69.88 166 LEU A C 1
ATOM 1329 O O . LEU A 1 166 ? -1.725 20.750 25.861 1.00 69.88 166 LEU A O 1
ATOM 1333 N N . SER A 1 167 ? -3.600 19.540 26.066 1.00 71.06 167 SER A N 1
ATOM 1334 C CA . SER A 1 167 ? -3.715 19.703 27.519 1.00 71.06 167 SER A CA 1
ATOM 1335 C C . SER A 1 167 ? -2.572 19.003 28.253 1.00 71.06 167 SER A C 1
ATOM 1337 O O . SER A 1 167 ? -2.031 19.557 29.211 1.00 71.06 167 SER A O 1
ATOM 1339 N N . TRP A 1 168 ? -2.179 17.805 27.816 1.00 72.19 168 TRP A N 1
ATOM 1340 C CA . TRP A 1 168 ? -1.045 17.088 28.392 1.00 72.19 168 TRP A CA 1
ATOM 1341 C C . TRP A 1 168 ? 0.285 17.809 28.138 1.00 72.19 168 TRP A C 1
ATOM 1343 O O . TRP A 1 168 ? 1.016 18.028 29.098 1.00 72.19 168 TRP A O 1
ATOM 1353 N N . GLU A 1 169 ? 0.558 18.278 26.921 1.00 72.19 169 GLU A N 1
ATOM 1354 C CA . GLU A 1 169 ? 1.728 19.126 26.614 1.00 72.19 169 GLU A CA 1
ATOM 1355 C C . GLU A 1 169 ? 1.779 20.371 27.515 1.00 72.19 169 GLU A C 1
ATOM 1357 O O . GLU A 1 169 ? 2.818 20.719 28.073 1.00 72.19 169 GLU A O 1
ATOM 1362 N N . ALA A 1 170 ? 0.632 21.026 27.718 1.00 68.44 170 ALA A N 1
ATOM 1363 C CA . ALA A 1 170 ? 0.560 22.259 28.494 1.00 68.44 170 ALA A CA 1
ATOM 1364 C C . ALA A 1 170 ? 0.649 22.051 30.017 1.00 68.44 170 ALA A C 1
ATOM 1366 O O . ALA A 1 170 ? 1.052 22.965 30.737 1.00 68.44 170 ALA A O 1
ATOM 1367 N N . THR A 1 171 ? 0.225 20.893 30.536 1.00 76.38 171 THR A N 1
ATOM 1368 C CA . THR A 1 171 ? -0.004 20.711 31.987 1.00 76.38 171 THR A CA 1
ATOM 1369 C C . THR A 1 171 ? 0.629 19.460 32.594 1.00 76.38 171 THR A C 1
ATOM 1371 O O . THR A 1 171 ? 0.598 19.293 33.815 1.00 76.38 171 THR A O 1
ATOM 1374 N N . GLY A 1 172 ? 1.162 18.555 31.773 1.00 71.38 172 GLY A N 1
ATOM 1375 C CA . GLY A 1 172 ? 1.598 17.216 32.173 1.00 71.38 172 GLY A CA 1
ATOM 1376 C C . GLY A 1 172 ? 0.452 16.286 32.589 1.00 71.38 172 GLY A C 1
ATOM 1377 O O . GLY A 1 172 ? 0.706 15.210 33.128 1.00 71.38 172 GLY A O 1
ATOM 1378 N N . LYS A 1 173 ? -0.814 16.682 32.386 1.00 57.53 173 LYS A N 1
ATOM 1379 C CA . LYS A 1 173 ? -1.998 15.919 32.804 1.00 57.53 173 LYS A CA 1
ATOM 1380 C C . LYS A 1 173 ? -2.907 15.628 31.617 1.00 57.53 173 LYS A C 1
ATOM 1382 O O . LYS A 1 173 ? -3.339 16.535 30.910 1.00 57.53 173 LYS A O 1
ATOM 1387 N N . PHE A 1 174 ? -3.240 14.353 31.448 1.00 50.84 174 PHE A N 1
ATOM 1388 C CA . PHE A 1 174 ? -4.253 13.909 30.500 1.00 50.84 174 PHE A CA 1
ATOM 1389 C C . PHE A 1 174 ? -5.608 13.861 31.209 1.00 50.84 174 PHE A C 1
ATOM 1391 O O . PHE A 1 174 ? -5.821 13.042 32.101 1.00 50.84 174 PHE A O 1
ATOM 1398 N N . THR A 1 175 ? -6.525 14.751 30.842 1.00 55.47 175 THR A N 1
ATOM 1399 C CA . THR A 1 175 ? -7.909 14.713 31.326 1.00 55.47 175 THR A CA 1
ATOM 1400 C C . THR A 1 175 ? -8.802 14.257 30.186 1.00 55.47 175 THR A C 1
ATOM 1402 O O . THR A 1 175 ? -9.284 15.069 29.401 1.00 55.47 175 THR A O 1
ATOM 1405 N N . SER A 1 176 ? -9.014 12.949 30.073 1.00 50.97 176 SER A N 1
ATOM 1406 C CA . SER A 1 176 ? -10.111 12.426 29.266 1.00 50.97 176 SER A CA 1
ATOM 1407 C C . SER A 1 176 ? -11.315 12.267 30.195 1.00 50.97 176 SER A C 1
ATOM 1409 O O . SER A 1 176 ? -11.192 11.730 31.294 1.00 50.97 176 SER A O 1
ATOM 1411 N N . GLY A 1 177 ? -12.477 12.781 29.795 1.00 46.84 177 GLY A N 1
ATOM 1412 C CA . GLY A 1 177 ? -13.675 12.781 30.637 1.00 46.84 177 GLY A CA 1
ATOM 1413 C C . GLY A 1 177 ? -14.218 11.38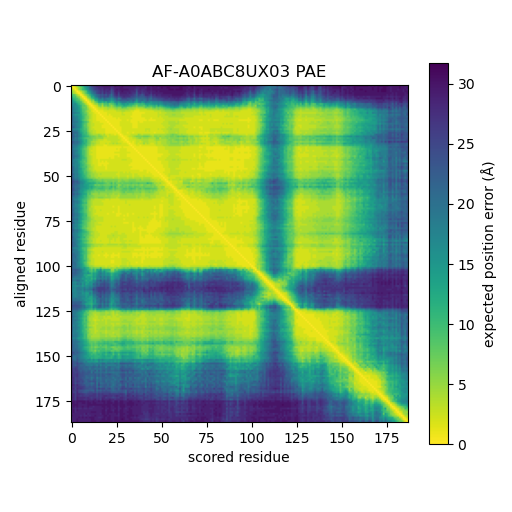3 30.942 1.00 46.84 177 GLY A C 1
ATOM 1414 O O . GLY A 1 177 ? -15.090 11.273 31.796 1.00 46.84 177 GLY A O 1
ATOM 1415 N N . HIS A 1 178 ? -13.721 10.328 30.279 1.00 46.41 178 HIS A N 1
ATOM 1416 C CA . HIS A 1 178 ? -14.313 8.988 30.363 1.00 46.41 178 HIS A CA 1
ATOM 1417 C C . HIS A 1 178 ? -13.339 7.795 30.296 1.00 46.41 178 HIS A C 1
ATOM 1419 O O . HIS A 1 178 ? -13.783 6.675 30.520 1.00 46.41 178 HIS A O 1
ATOM 1425 N N . TYR A 1 179 ? -12.033 7.986 30.069 1.00 41.81 179 TYR A N 1
ATOM 1426 C CA . TYR A 1 179 ? -11.062 6.881 29.983 1.00 41.81 179 TYR A CA 1
ATOM 1427 C C . TYR A 1 179 ? -9.708 7.231 30.624 1.00 41.81 179 TYR A C 1
ATOM 1429 O O . TYR A 1 179 ? -8.968 8.090 30.140 1.00 41.81 179 TYR A O 1
ATOM 1437 N N . SER A 1 180 ? -9.356 6.542 31.709 1.00 39.78 180 SER A N 1
ATOM 1438 C CA . SER A 1 180 ? -7.998 6.529 32.263 1.00 39.78 180 SER A CA 1
ATOM 1439 C C . SER A 1 180 ? -7.199 5.390 31.626 1.00 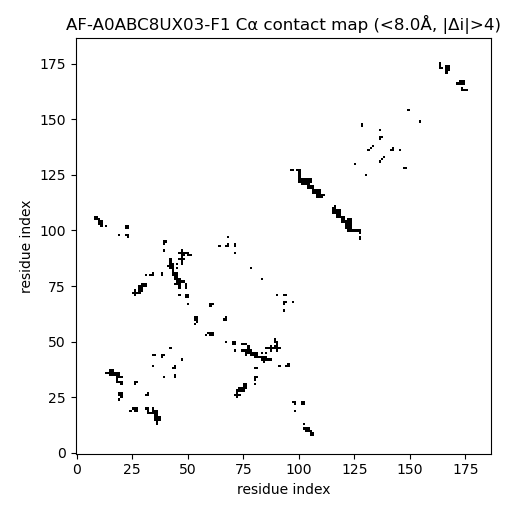39.78 180 SER A C 1
ATOM 1441 O O . SER A 1 180 ? -7.570 4.231 31.799 1.00 39.78 180 SER A O 1
ATOM 1443 N N . PHE A 1 181 ? -6.109 5.701 30.923 1.00 42.81 181 PHE A N 1
ATOM 1444 C CA . PHE A 1 181 ? -5.132 4.702 30.475 1.00 42.81 181 PHE A CA 1
ATOM 1445 C C . PHE A 1 181 ? -3.935 4.684 31.434 1.00 42.81 181 PHE A C 1
ATOM 1447 O O . PHE A 1 181 ? -3.359 5.733 31.727 1.00 42.81 181 PHE A O 1
ATOM 1454 N N . ASP A 1 182 ? -3.588 3.497 31.934 1.00 39.00 182 ASP A N 1
ATOM 1455 C CA . ASP A 1 182 ? -2.398 3.252 32.751 1.00 39.00 182 ASP A CA 1
ATOM 1456 C C . ASP A 1 182 ? -1.210 2.928 31.831 1.00 39.00 182 ASP A C 1
ATOM 1458 O O . ASP A 1 182 ? -1.230 1.942 31.095 1.00 39.00 182 ASP A O 1
ATOM 1462 N N . TYR A 1 183 ? -0.185 3.781 31.858 1.00 44.25 183 TYR A N 1
ATOM 1463 C CA . TYR A 1 183 ? 1.020 3.661 31.032 1.00 44.25 183 TYR A CA 1
ATOM 1464 C C . TYR A 1 183 ? 2.151 2.864 31.702 1.00 44.25 183 TYR A C 1
ATOM 1466 O O . TYR A 1 183 ? 3.252 2.800 31.161 1.00 44.25 183 TYR A O 1
ATOM 1474 N N . SER A 1 184 ? 1.910 2.208 32.841 1.00 40.16 184 SER A N 1
ATOM 1475 C CA . SER A 1 184 ? 2.922 1.382 33.523 1.00 40.16 184 SER A CA 1
ATOM 1476 C C . SER A 1 184 ? 3.393 0.141 32.741 1.00 40.16 184 SER A C 1
ATOM 1478 O O . SER A 1 184 ? 4.294 -0.556 33.198 1.00 40.16 184 SER A O 1
ATOM 1480 N N . ILE A 1 185 ? 2.824 -0.135 31.561 1.00 41.62 185 ILE A N 1
ATOM 1481 C CA . ILE A 1 185 ? 3.096 -1.342 30.757 1.00 41.62 185 ILE A CA 1
ATOM 1482 C C . ILE A 1 185 ? 4.030 -1.056 29.562 1.00 41.62 185 ILE A C 1
ATOM 1484 O O . ILE A 1 185 ? 4.422 -1.975 28.848 1.00 41.62 185 ILE A O 1
ATOM 1488 N N . VAL A 1 186 ? 4.440 0.197 29.341 1.00 36.44 186 VAL A N 1
ATOM 1489 C CA . VAL A 1 186 ? 5.377 0.546 28.259 1.00 36.44 186 VAL A CA 1
ATOM 1490 C C . VAL A 1 186 ? 6.605 1.236 28.849 1.00 36.44 186 VAL A C 1
ATOM 1492 O O . VAL A 1 186 ? 6.738 2.457 28.803 1.00 36.44 186 VAL A O 1
ATOM 1495 N N . SER A 1 187 ? 7.493 0.437 29.438 1.00 38.09 187 SER A N 1
ATOM 1496 C CA . SER A 1 187 ? 8.861 0.827 29.804 1.00 38.09 187 SER A CA 1
ATOM 1497 C C . SER A 1 187 ? 9.839 -0.267 29.417 1.00 38.09 187 SER A C 1
ATOM 1499 O O . SER A 1 187 ? 9.556 -1.422 29.815 1.00 38.09 187 SER A O 1
#

pLDDT: mean 75.59, std 20.1, range [25.81, 98.31]

Solvent-accessible surface area (backbone atoms only — not comparable to full-atom values): 11201 Å² total; per-residue (Å²): 134,84,82,77,85,72,86,78,78,70,66,74,76,87,53,52,85,40,40,42,29,78,58,39,60,71,37,34,42,63,87,32,62,81,31,26,42,44,24,63,79,64,25,10,40,25,43,36,59,50,49,55,63,50,54,73,78,44,54,70,55,72,75,36,61,68,61,50,47,51,45,48,22,70,34,56,49,80,41,61,61,69,74,49,79,45,75,30,84,67,33,44,62,53,59,56,37,48,50,49,30,36,51,36,39,60,70,52,81,44,72,62,85,95,42,82,44,85,50,88,46,76,40,53,83,50,51,52,49,57,52,45,37,64,72,45,29,61,78,68,67,40,73,92,78,70,75,70,73,82,57,91,85,54,59,64,67,53,53,50,54,54,51,29,49,53,41,22,76,76,67,77,46,75,71,57,99,84,64,90,82,83,68,89,82,75,126

Nearest PDB structures (foldseek):
  8hcq-assembly1_R  TM=1.992E-01  e=2.098E+00  Homo sapiens
  8xvi-assembly1_R  TM=2.338E-01  e=7.271E+00  Acetivibrio thermocellus ATCC 27405
  8xgr-assembly1_R  TM=1.830E-01  e=7.714E+00  Homo sapiens

Radius of gyration: 21.47 Å; Cα contacts (8 Å, |Δi|>4): 225; chains: 1; bounding box: 58×42×57 Å

Foldseek 3Di:
DDDDDDPDFPWDDFDQQDQLCVQVVLLPPQPSRRAGNVLLVQQQSLCLCLCVVVCVPPVVCLVVLVVLLNSNSHDHRPDDRPPDRDHSVRCSCSSNQVSVQFRTWGFDFDDDDPDTDTDTDGGPVDGSQVVCCVPPCVVVVVVVPDGDDQDPPNVVVVVLVVVQVVCCVVPVDRDDPPDDDDPPVPD